Protein AF-A0A2A3HJM5-F1 (afdb_monomer_lite)

Secondary structure (DSSP, 8-state):
-EEEETTHHHHHHHHHHHTTPPPPPPPSSEEEE-TT-EEGGGTEEEEES-SSGGGS-TT----HHHHHHHHHHHSTT---HHHHHHHHHHHHTTS--SS--HHHHHHHHHHHHHHHHHHHHHTTS-HHHHHHHIIIIIGGGG--EEEEE-TTS-EEEE-TT--HHHHHHHHHH-TTTT--SEEE-GGGG-HHHHHHHTTTSTT--

Radius of gyration: 18.27 Å; chains: 1; bounding box: 43×29×60 Å

pLDDT: mean 84.4, std 13.95, range [29.97, 95.88]

Foldseek 3Di:
DAEFAQLVLLVQLVLCVLVVHDRDDDPPPYAHDEAQDAPDNRQKGWHDDHQALCLQPVVFDLDQVLLQVLQPLRDDDDPGDVSVLVVSCVVCVPPDYDRHDPVRNSSNNSVVSSQLSVQCVVVVNDNVRSSVVCVVPRVLSRWTWMWGQDPVRFIETEREQHAPSSVVVSCVVPVCSPPGPYYDFHPNCPPRRVVVVVVCVVVPD

Sequence (205 aa):
MLYVPAYFPEYSAIINRLLSRPNFPFPGNVKFVYDGMSLYSGLIQIMNPPLDPWNYWPDIEDDASSIDNFLRSIENPIRGKDVFVNSIYDDIRNVTRDQISKENSLLFIERMLARLAWLYVNGGNNLIYAINSFRNYDANVLSIIFSYKRDDGKVFLFTGDANKKQFYRIMQNSTNALKCNLLKVPHHGSKKSSRIFTVNATDIG

Structure (mmCIF, N/CA/C/O backbone):
data_AF-A0A2A3HJM5-F1
#
_entry.id   AF-A0A2A3HJM5-F1
#
loop_
_atom_site.group_PDB
_atom_site.id
_atom_site.type_symbol
_atom_site.label_atom_id
_atom_site.label_alt_id
_atom_site.label_comp_id
_atom_site.label_asym_id
_atom_site.label_entity_id
_atom_site.label_seq_id
_atom_site.pdbx_PDB_ins_code
_atom_site.Cartn_x
_atom_site.Cartn_y
_atom_site.Cartn_z
_atom_site.occupancy
_atom_site.B_iso_or_equiv
_atom_site.auth_seq_id
_atom_site.auth_comp_id
_atom_site.auth_asym_id
_atom_site.auth_atom_id
_atom_site.pdbx_PDB_model_num
ATOM 1 N N . MET A 1 1 ? -19.757 -7.043 0.956 1.00 83.50 1 MET A N 1
ATOM 2 C CA . MET A 1 1 ? -18.815 -5.938 0.698 1.00 83.50 1 MET A CA 1
ATOM 3 C C . MET A 1 1 ? -17.427 -6.384 1.121 1.00 83.50 1 MET A C 1
ATOM 5 O O . MET A 1 1 ? -17.282 -6.853 2.244 1.00 83.50 1 MET A O 1
ATOM 9 N N . LEU A 1 2 ? -16.450 -6.317 0.217 1.00 88.44 2 LEU A N 1
ATOM 10 C CA . LEU A 1 2 ? -15.052 -6.668 0.484 1.00 88.44 2 LEU A CA 1
ATOM 11 C C . LEU A 1 2 ? -14.285 -5.417 0.931 1.00 88.44 2 LEU A C 1
ATOM 13 O O . LEU A 1 2 ? -14.417 -4.375 0.298 1.00 88.44 2 LEU A O 1
ATOM 17 N N . TYR A 1 3 ? -13.479 -5.514 1.987 1.00 91.62 3 TYR A N 1
ATOM 18 C CA . TYR A 1 3 ? -12.634 -4.412 2.455 1.00 91.62 3 TYR A CA 1
ATOM 19 C C . TYR A 1 3 ? -11.215 -4.580 1.934 1.00 91.62 3 TYR A C 1
ATOM 21 O O . TYR A 1 3 ? -10.621 -5.647 2.090 1.00 91.62 3 TYR A O 1
ATOM 29 N N . VAL A 1 4 ? -10.683 -3.535 1.310 1.00 91.81 4 VAL A N 1
ATOM 30 C CA . VAL A 1 4 ? -9.415 -3.588 0.579 1.00 91.81 4 VAL A CA 1
ATOM 31 C C . VAL A 1 4 ? -8.540 -2.392 0.979 1.00 91.81 4 VAL A C 1
ATOM 33 O O . VAL A 1 4 ? -9.081 -1.308 1.194 1.00 91.81 4 VAL A O 1
ATOM 36 N N . PRO A 1 5 ? -7.206 -2.543 1.095 1.00 93.06 5 PRO A N 1
ATOM 37 C CA . PRO A 1 5 ? -6.300 -1.421 1.348 1.00 93.06 5 PRO A CA 1
ATOM 38 C C . PRO A 1 5 ? -6.471 -0.284 0.329 1.00 93.06 5 PRO A C 1
ATOM 40 O O . PRO A 1 5 ? -6.650 -0.547 -0.859 1.00 93.06 5 PRO A O 1
ATOM 43 N N . ALA A 1 6 ? -6.364 0.966 0.786 1.00 93.19 6 ALA A N 1
ATOM 44 C CA . ALA A 1 6 ? -6.533 2.187 -0.009 1.00 93.19 6 ALA A CA 1
ATOM 45 C C . ALA A 1 6 ? -5.852 2.146 -1.391 1.00 93.19 6 ALA A C 1
ATOM 47 O O . ALA A 1 6 ? -6.510 2.335 -2.412 1.00 93.19 6 ALA A O 1
ATOM 48 N N . TYR A 1 7 ? -4.559 1.818 -1.409 1.00 94.19 7 TYR A N 1
ATOM 49 C CA . TYR A 1 7 ? -3.721 1.789 -2.613 1.00 94.19 7 TYR A CA 1
ATOM 50 C C . TYR A 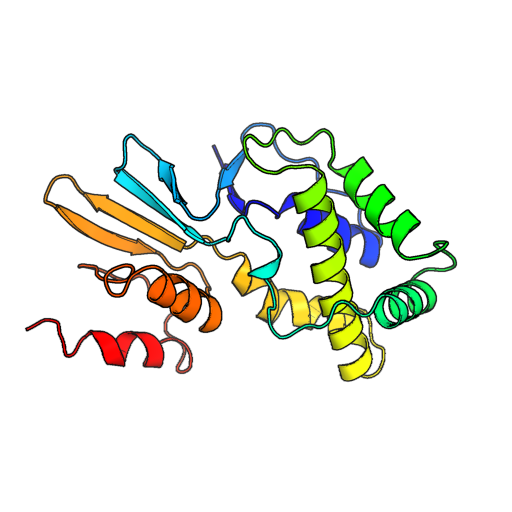1 7 ? -3.559 0.395 -3.232 1.00 94.19 7 TYR A C 1
ATOM 52 O O . TYR A 1 7 ? -2.606 0.111 -3.962 1.00 94.19 7 TYR A O 1
ATOM 60 N N . PHE A 1 8 ? -4.463 -0.534 -2.912 1.00 92.25 8 PHE A N 1
ATOM 61 C CA . PHE A 1 8 ? -4.447 -1.851 -3.541 1.00 92.25 8 PHE A CA 1
ATOM 62 C C . PHE A 1 8 ? -4.573 -1.795 -5.074 1.00 92.25 8 PHE A C 1
ATOM 64 O O . PHE A 1 8 ? -3.924 -2.623 -5.718 1.00 92.25 8 PHE A O 1
ATOM 71 N N . PRO A 1 9 ? -5.342 -0.864 -5.686 1.00 92.62 9 PRO A N 1
ATOM 72 C CA . PRO A 1 9 ? -5.400 -0.763 -7.137 1.00 92.62 9 PRO A CA 1
ATOM 73 C C . PRO A 1 9 ? -4.055 -0.468 -7.791 1.00 92.62 9 PRO A C 1
ATOM 75 O O . PRO A 1 9 ? -3.658 -1.192 -8.701 1.00 92.62 9 PRO A O 1
ATOM 78 N N . GLU A 1 10 ? -3.328 0.522 -7.277 1.00 94.19 10 GLU A N 1
ATOM 79 C CA . GLU A 1 10 ? -1.979 0.884 -7.710 1.00 94.19 10 GLU A CA 1
ATOM 80 C C . GLU A 1 10 ? -1.029 -0.301 -7.559 1.00 94.19 10 GLU A C 1
ATOM 82 O O . GLU A 1 10 ? -0.377 -0.709 -8.520 1.00 94.19 10 GLU A O 1
ATOM 87 N N . TYR A 1 11 ? -1.001 -0.900 -6.363 1.00 94.00 11 TYR A N 1
ATOM 88 C CA . TYR A 1 11 ? -0.178 -2.073 -6.084 1.00 94.00 11 TYR A CA 1
ATOM 89 C C . TYR A 1 11 ? -0.458 -3.209 -7.077 1.00 94.00 11 TYR A C 1
ATOM 91 O O . TYR A 1 11 ? 0.471 -3.787 -7.645 1.00 94.00 11 TYR A O 1
ATOM 99 N N . SER A 1 12 ? -1.734 -3.530 -7.303 1.00 92.06 12 SER A N 1
ATOM 100 C CA . SER A 1 12 ? -2.119 -4.618 -8.199 1.00 92.06 12 SER A CA 1
ATOM 101 C C . SER A 1 12 ? -1.725 -4.313 -9.642 1.00 92.06 12 SER A C 1
ATOM 103 O O . SER A 1 12 ? -1.140 -5.178 -10.293 1.00 92.06 12 SER A O 1
ATOM 105 N N . ALA A 1 13 ? -1.976 -3.090 -10.114 1.00 92.94 13 ALA A N 1
ATOM 106 C CA . ALA A 1 13 ? -1.643 -2.666 -11.469 1.00 92.94 13 ALA A CA 1
ATOM 107 C C . ALA A 1 13 ? -0.131 -2.714 -11.735 1.00 92.94 13 ALA A C 1
ATOM 109 O O . ALA A 1 13 ? 0.291 -3.290 -12.737 1.00 92.94 13 ALA A O 1
ATOM 110 N N . ILE A 1 14 ? 0.695 -2.210 -10.809 1.00 93.69 14 ILE A N 1
ATOM 111 C CA . ILE A 1 14 ? 2.162 -2.247 -10.939 1.00 93.69 14 ILE A CA 1
ATOM 112 C C . ILE A 1 14 ? 2.657 -3.695 -10.996 1.00 93.69 14 ILE A C 1
ATOM 114 O O . ILE A 1 14 ? 3.379 -4.066 -11.920 1.00 93.69 14 ILE A O 1
ATOM 118 N N . ILE A 1 15 ? 2.260 -4.541 -10.038 1.00 92.44 15 ILE A N 1
ATOM 119 C CA . ILE A 1 15 ? 2.733 -5.933 -9.992 1.00 92.44 15 ILE A CA 1
ATOM 120 C C . ILE A 1 15 ? 2.280 -6.719 -11.225 1.00 92.44 15 ILE A C 1
ATOM 122 O O . ILE A 1 15 ? 3.066 -7.489 -11.776 1.00 92.44 15 ILE A O 1
ATOM 126 N N . ASN A 1 16 ? 1.037 -6.537 -11.672 1.00 91.56 16 ASN A N 1
ATOM 127 C CA . ASN A 1 16 ? 0.543 -7.222 -12.862 1.00 91.56 16 ASN A CA 1
ATOM 128 C C . ASN A 1 16 ? 1.292 -6.762 -14.111 1.00 91.56 16 ASN A C 1
ATOM 130 O O . ASN A 1 16 ? 1.734 -7.615 -14.880 1.00 91.56 16 ASN A O 1
ATOM 134 N N . ARG A 1 17 ? 1.520 -5.451 -14.268 1.00 90.75 17 ARG A N 1
ATOM 135 C CA . ARG A 1 17 ? 2.285 -4.894 -15.390 1.00 90.75 17 ARG A CA 1
ATOM 136 C C . ARG A 1 17 ? 3.692 -5.484 -15.456 1.00 90.75 17 ARG A C 1
ATOM 138 O O . ARG A 1 17 ? 4.058 -6.064 -16.474 1.00 90.75 17 ARG A O 1
ATOM 145 N N . LEU A 1 18 ? 4.426 -5.445 -14.344 1.00 90.69 18 LEU A N 1
ATOM 146 C CA . LEU A 1 18 ? 5.794 -5.968 -14.266 1.00 90.69 18 LEU A CA 1
ATOM 147 C C . LEU A 1 18 ? 5.883 -7.484 -14.498 1.00 90.69 18 LEU A C 1
ATOM 149 O O . LEU A 1 18 ? 6.917 -7.989 -14.925 1.00 90.69 18 LEU A O 1
ATOM 153 N N . LEU A 1 19 ? 4.807 -8.225 -14.224 1.00 90.44 19 LEU A N 1
ATOM 154 C CA . LEU A 1 19 ? 4.722 -9.664 -14.481 1.00 90.44 19 LEU A CA 1
ATOM 155 C C . LEU A 1 19 ? 4.071 -10.005 -15.830 1.00 90.44 19 LEU A C 1
ATOM 157 O O . LEU A 1 19 ? 3.837 -11.187 -16.086 1.00 90.44 19 LEU A O 1
ATOM 161 N N . SER A 1 20 ? 3.754 -9.009 -16.667 1.00 89.25 20 SER A N 1
ATOM 162 C CA . SER A 1 20 ? 3.007 -9.188 -17.923 1.00 89.25 20 SER A CA 1
ATOM 163 C C . SER A 1 20 ? 1.693 -9.962 -17.734 1.00 89.25 20 SER A C 1
ATOM 165 O O . SER A 1 20 ? 1.332 -10.835 -18.524 1.00 89.25 20 SER A O 1
ATOM 167 N N . ARG A 1 21 ? 0.983 -9.672 -16.641 1.00 88.06 21 ARG A N 1
ATOM 168 C CA . ARG A 1 21 ? -0.314 -10.263 -16.295 1.00 88.06 21 ARG A CA 1
ATOM 169 C C . ARG A 1 21 ? -1.438 -9.271 -16.583 1.00 88.06 21 ARG A C 1
ATOM 171 O O . ARG A 1 21 ? -1.230 -8.066 -16.445 1.00 88.06 21 ARG A O 1
ATOM 178 N N . PRO A 1 22 ? -2.639 -9.754 -16.940 1.00 84.12 22 PRO A N 1
ATOM 179 C CA . PRO A 1 22 ? -3.791 -8.878 -17.080 1.00 84.12 22 PRO A CA 1
ATOM 180 C C . PRO A 1 22 ? -4.128 -8.230 -15.736 1.00 84.12 22 PRO A C 1
ATOM 182 O O . PRO A 1 22 ? -4.016 -8.861 -14.681 1.00 84.12 22 PRO A O 1
ATOM 185 N N . ASN A 1 23 ? -4.584 -6.980 -15.781 1.00 77.81 23 ASN A N 1
ATOM 186 C CA . ASN A 1 23 ? -5.164 -6.344 -14.608 1.00 77.81 23 ASN A CA 1
ATOM 187 C C . ASN A 1 23 ? -6.451 -7.068 -14.211 1.00 77.81 23 ASN A C 1
ATOM 189 O O . ASN A 1 23 ? -7.292 -7.385 -15.054 1.00 77.81 23 ASN A O 1
ATOM 193 N N . PHE A 1 24 ? -6.609 -7.324 -12.915 1.00 68.75 24 PHE A N 1
ATOM 194 C CA . PHE A 1 24 ? -7.844 -7.887 -12.393 1.00 68.75 24 PHE A CA 1
ATOM 195 C C . PHE A 1 24 ? -8.902 -6.784 -12.300 1.00 68.75 24 PHE A C 1
ATOM 197 O O . PHE A 1 24 ? -8.637 -5.755 -11.673 1.00 68.75 24 PHE A O 1
ATOM 204 N N . PRO A 1 25 ? -10.104 -6.974 -12.873 1.00 68.75 25 PRO A N 1
ATOM 205 C CA . PRO A 1 25 ? -11.196 -6.045 -12.637 1.00 68.75 25 PRO A CA 1
ATOM 206 C C . PRO A 1 25 ? -11.542 -6.057 -11.145 1.00 68.75 25 PRO A C 1
ATOM 208 O O . PRO A 1 25 ? -11.701 -7.122 -10.541 1.00 68.75 25 PRO A O 1
ATOM 211 N N . PHE A 1 26 ? -11.663 -4.875 -10.539 1.00 68.88 26 PHE A N 1
ATOM 212 C CA . PHE A 1 26 ? -12.138 -4.779 -9.162 1.00 68.88 26 PHE A CA 1
ATOM 213 C C . PHE A 1 26 ? -13.607 -5.208 -9.123 1.00 68.88 26 PHE A C 1
ATOM 215 O O . PHE A 1 26 ? -14.414 -4.664 -9.882 1.00 68.88 26 PHE A O 1
ATOM 222 N N . PRO A 1 27 ? -13.989 -6.176 -8.271 1.00 64.19 27 PRO A N 1
ATOM 223 C CA . PRO A 1 27 ? -15.391 -6.531 -8.131 1.00 64.19 27 PRO A CA 1
ATOM 224 C C . PRO A 1 27 ? -16.174 -5.299 -7.659 1.00 64.19 27 PRO A C 1
ATOM 226 O O . PRO A 1 27 ? -15.717 -4.574 -6.779 1.00 64.19 27 PRO A O 1
ATOM 229 N N . GLY A 1 28 ? -17.371 -5.070 -8.206 1.00 68.06 28 GLY A N 1
ATOM 230 C CA . GLY A 1 28 ? -18.163 -3.852 -7.957 1.00 68.06 28 GLY A CA 1
ATOM 231 C C . GLY A 1 28 ? -18.644 -3.634 -6.511 1.00 68.06 28 GLY A C 1
ATOM 232 O O . GLY A 1 28 ? -19.373 -2.686 -6.255 1.00 68.06 28 GLY A O 1
ATOM 233 N N . ASN A 1 29 ? -18.267 -4.493 -5.557 1.00 84.44 29 ASN A N 1
ATOM 234 C CA . ASN A 1 29 ? -18.650 -4.398 -4.145 1.00 84.44 29 ASN A CA 1
ATOM 235 C C . ASN A 1 29 ? -17.413 -4.376 -3.226 1.00 84.44 29 ASN A C 1
ATOM 237 O O . ASN A 1 29 ? -17.253 -5.234 -2.347 1.00 84.44 29 ASN A O 1
ATOM 241 N N . VAL A 1 30 ? -16.522 -3.410 -3.468 1.00 88.69 30 VAL A N 1
ATOM 242 C CA . VAL A 1 30 ? -15.297 -3.162 -2.694 1.00 88.69 30 VAL A CA 1
ATOM 243 C C . VAL A 1 30 ? -15.408 -1.839 -1.942 1.00 88.69 30 VAL A C 1
ATOM 245 O O . VAL A 1 30 ? -15.866 -0.843 -2.491 1.00 88.69 30 VAL A O 1
ATOM 248 N N . LYS A 1 31 ? -14.943 -1.825 -0.691 1.00 91.81 31 LYS A N 1
ATOM 249 C CA . LYS A 1 31 ? -14.718 -0.619 0.102 1.00 91.81 31 LYS A CA 1
ATOM 250 C C . LYS A 1 31 ? -13.231 -0.473 0.402 1.00 91.81 31 LYS A C 1
ATOM 252 O O . LYS A 1 31 ? -12.642 -1.318 1.078 1.00 91.81 31 LYS A O 1
ATOM 257 N N . PHE A 1 32 ? -12.643 0.608 -0.092 1.00 92.81 32 PHE A N 1
ATOM 258 C CA . PHE A 1 32 ? -11.254 0.955 0.181 1.00 92.81 32 PHE A CA 1
ATOM 259 C C . PHE A 1 32 ? -11.140 1.563 1.575 1.00 92.81 32 PHE A C 1
ATOM 261 O O . PHE A 1 32 ? -11.861 2.504 1.898 1.00 92.81 32 PHE A O 1
ATOM 268 N N . VAL A 1 33 ? -10.264 1.006 2.407 1.00 94.81 33 VAL A N 1
ATOM 269 C CA . VAL A 1 33 ? -10.069 1.438 3.795 1.00 94.81 33 VAL A CA 1
ATOM 270 C C . VAL A 1 33 ? -8.691 2.051 3.990 1.00 94.81 33 VAL A C 1
ATOM 272 O O . VAL A 1 33 ? -7.714 1.622 3.373 1.00 94.81 33 VAL A O 1
ATOM 275 N N . TYR A 1 34 ? -8.626 3.047 4.864 1.00 94.56 34 TYR A N 1
ATOM 276 C CA . TYR A 1 34 ? -7.423 3.800 5.203 1.00 94.56 34 TYR A CA 1
ATOM 277 C C . TYR A 1 34 ? -7.477 4.247 6.667 1.00 94.56 34 TYR A C 1
ATOM 279 O O . TYR A 1 34 ? -8.543 4.275 7.282 1.00 94.56 34 TYR A O 1
ATOM 287 N N . ASP A 1 35 ? -6.314 4.582 7.212 1.00 93.38 35 ASP A N 1
ATOM 288 C CA . ASP A 1 35 ? -6.126 5.108 8.562 1.00 93.38 35 ASP A CA 1
ATOM 289 C C . ASP A 1 35 ? -7.026 6.324 8.841 1.00 93.38 35 ASP A C 1
ATOM 291 O O . ASP A 1 35 ? -7.112 7.244 8.030 1.00 93.38 35 ASP A O 1
ATOM 295 N N . GLY A 1 36 ? -7.718 6.310 9.980 1.00 92.25 36 GLY A N 1
ATOM 296 C CA . GLY A 1 36 ? -8.696 7.324 10.376 1.00 92.25 36 GLY A CA 1
ATOM 297 C C . GLY A 1 36 ? -10.122 7.061 9.879 1.00 92.25 36 GLY A C 1
ATOM 298 O O . GLY A 1 36 ? -11.044 7.777 10.273 1.00 92.25 36 GLY A O 1
ATOM 299 N N . MET A 1 37 ? -10.353 6.034 9.050 1.00 94.31 37 MET A N 1
ATOM 300 C CA . MET A 1 37 ? -11.713 5.663 8.651 1.00 94.31 37 MET A CA 1
ATOM 301 C C . MET A 1 37 ? -12.474 5.008 9.811 1.00 94.31 37 MET A C 1
ATOM 303 O O . MET A 1 37 ? -12.040 4.011 10.388 1.00 94.31 37 MET A O 1
ATOM 307 N N . SER A 1 38 ? -13.680 5.515 10.059 1.00 95.00 38 SER A N 1
ATOM 308 C CA . SER A 1 38 ? -14.655 4.947 10.986 1.00 95.00 38 SER A CA 1
ATOM 309 C C . SER A 1 38 ? -15.731 4.168 10.222 1.00 95.00 38 SER A C 1
ATOM 311 O O . SER A 1 38 ? -16.294 4.653 9.237 1.00 95.00 38 SER A O 1
ATOM 313 N N . LEU A 1 39 ? -16.023 2.945 10.658 1.00 94.50 39 LEU A N 1
ATOM 314 C CA . LEU A 1 39 ? -17.035 2.065 10.072 1.00 94.50 39 LEU A CA 1
ATOM 315 C C . LEU A 1 39 ? -18.078 1.674 11.122 1.00 94.50 39 LEU A C 1
ATOM 317 O O . LEU A 1 39 ? -17.788 1.647 12.318 1.00 94.50 39 LEU A O 1
ATOM 321 N N . TYR A 1 40 ? -19.286 1.336 10.658 1.00 93.62 40 TYR A N 1
ATOM 322 C CA . TYR A 1 40 ? -20.391 0.856 11.499 1.00 93.62 40 TYR A CA 1
ATOM 323 C C . TYR A 1 40 ? -20.648 1.767 12.704 1.00 93.62 40 TYR A C 1
ATOM 325 O O . TYR A 1 40 ? -20.562 1.338 13.850 1.00 93.62 40 TYR A O 1
ATOM 333 N N . SER A 1 41 ? -20.896 3.051 12.437 1.00 90.94 41 SER A N 1
ATOM 334 C CA . SER A 1 41 ? -21.186 4.052 13.474 1.00 90.94 41 SER A CA 1
ATOM 335 C C . SER A 1 41 ? -20.109 4.163 14.563 1.00 90.94 41 SER A C 1
ATOM 337 O O . SER A 1 41 ? -20.413 4.459 15.714 1.00 90.94 41 SER A O 1
ATOM 339 N N . GLY A 1 42 ? -18.840 3.927 14.215 1.00 91.44 42 GLY A N 1
ATOM 340 C CA . GLY A 1 42 ? -17.718 4.061 15.144 1.00 91.44 42 GLY A CA 1
ATOM 341 C C . GLY A 1 42 ? -17.268 2.774 15.817 1.00 91.44 42 GLY A C 1
ATOM 342 O O . GLY A 1 42 ? -16.233 2.798 16.483 1.00 91.44 42 GLY A O 1
ATOM 343 N N . LEU A 1 43 ? -17.975 1.659 15.611 1.00 94.38 43 LEU A N 1
ATOM 344 C CA . LEU A 1 43 ? -17.594 0.368 16.186 1.00 94.38 43 LEU A CA 1
ATOM 345 C C . LEU A 1 43 ? -16.253 -0.134 15.653 1.00 94.38 43 LEU A C 1
ATOM 347 O O . LEU A 1 43 ? -15.542 -0.826 16.375 1.00 94.38 43 LEU A O 1
ATOM 351 N N . ILE A 1 44 ? -15.895 0.203 14.412 1.00 95.88 44 ILE A N 1
ATOM 352 C CA . ILE A 1 44 ? -14.610 -0.174 13.820 1.00 95.88 44 ILE A CA 1
ATOM 353 C C . ILE A 1 44 ? -13.824 1.081 13.446 1.00 95.88 44 ILE A C 1
ATOM 355 O O . ILE A 1 44 ? -14.325 1.917 12.696 1.00 95.88 44 ILE A O 1
ATOM 359 N N . GLN A 1 45 ? -12.584 1.176 13.928 1.00 95.50 45 GLN A N 1
ATOM 360 C CA . GLN A 1 45 ? -11.627 2.212 13.530 1.00 95.50 45 GLN A CA 1
ATOM 361 C C . GLN A 1 45 ? -10.487 1.580 12.742 1.00 95.50 45 GLN A C 1
ATOM 363 O O . GLN A 1 45 ? -9.811 0.676 13.237 1.00 95.50 45 GLN A O 1
ATOM 368 N N . ILE A 1 46 ? -10.269 2.056 11.521 1.00 95.69 46 ILE A N 1
ATOM 369 C CA . ILE A 1 46 ? -9.142 1.647 10.688 1.00 95.69 46 ILE A CA 1
ATOM 370 C C . ILE A 1 46 ? -7.919 2.478 11.078 1.00 95.69 46 ILE A C 1
ATOM 372 O O . ILE A 1 46 ? -7.994 3.696 11.182 1.00 95.69 46 ILE A O 1
ATOM 376 N N . MET A 1 47 ? -6.790 1.805 11.280 1.00 94.06 47 MET A N 1
ATOM 377 C CA . MET A 1 47 ? -5.523 2.390 11.738 1.00 94.06 47 MET A CA 1
ATOM 378 C C . MET A 1 47 ? -4.400 2.242 10.698 1.00 94.06 47 MET A C 1
ATOM 380 O O . MET A 1 47 ? -3.322 2.823 10.813 1.00 94.06 47 MET A O 1
ATOM 384 N N . ASN A 1 48 ? -4.614 1.394 9.691 1.00 93.69 48 ASN A N 1
ATOM 385 C CA . ASN A 1 48 ? -3.710 1.153 8.571 1.00 93.69 48 ASN A CA 1
ATOM 386 C C . ASN A 1 48 ? -4.546 0.583 7.411 1.00 93.69 48 ASN A C 1
ATOM 388 O O . ASN A 1 48 ? -5.477 -0.184 7.680 1.00 93.69 48 ASN A O 1
ATOM 392 N N . PRO A 1 49 ? -4.240 0.903 6.147 1.00 93.62 49 PRO A N 1
ATOM 393 C CA . PRO A 1 49 ? -3.024 1.555 5.650 1.00 93.62 49 PRO A CA 1
ATOM 394 C C . PRO A 1 49 ? -3.106 3.101 5.658 1.00 93.62 49 PRO A C 1
ATOM 396 O O . PRO A 1 49 ? -4.214 3.632 5.662 1.00 93.62 49 PRO A O 1
ATOM 399 N N . PRO A 1 50 ? -1.986 3.851 5.721 1.00 92.75 50 PRO A N 1
ATOM 400 C CA . PRO A 1 50 ? -2.032 5.313 5.767 1.00 92.75 50 PRO A CA 1
ATOM 401 C C . PRO A 1 50 ? -2.556 5.904 4.455 1.00 92.75 50 PRO A C 1
ATOM 403 O O . PRO A 1 50 ? -2.334 5.346 3.377 1.00 92.75 50 PRO A O 1
ATOM 406 N N . LEU A 1 51 ? -3.236 7.047 4.548 1.00 92.38 51 LEU A N 1
ATOM 407 C CA . LEU A 1 51 ? -3.718 7.751 3.362 1.00 92.38 51 LEU A CA 1
ATOM 408 C C . LEU A 1 51 ? -2.599 8.540 2.677 1.00 92.38 51 LEU A C 1
ATOM 410 O O . LEU A 1 51 ? -2.569 8.583 1.460 1.00 92.38 51 LEU A O 1
ATOM 414 N N . ASP A 1 52 ? -1.667 9.121 3.426 1.00 93.19 52 ASP A N 1
ATOM 415 C CA . ASP A 1 52 ? -0.531 9.849 2.856 1.00 93.19 52 ASP A CA 1
ATOM 416 C C . ASP A 1 52 ? 0.572 8.870 2.380 1.00 93.19 52 ASP A C 1
ATOM 418 O O . ASP A 1 52 ? 1.115 8.129 3.216 1.00 93.19 52 ASP A O 1
ATOM 422 N N . PRO A 1 53 ? 0.914 8.856 1.071 1.00 94.00 53 PRO A N 1
ATOM 423 C CA . PRO A 1 53 ? 1.945 7.993 0.497 1.00 94.00 53 PRO A CA 1
ATOM 424 C C . PRO A 1 53 ? 3.337 8.107 1.139 1.00 94.00 53 PRO A C 1
ATOM 426 O O . PRO A 1 53 ? 4.078 7.120 1.145 1.00 94.00 53 PRO A O 1
ATOM 429 N N . TRP A 1 54 ? 3.702 9.251 1.727 1.00 91.56 54 TRP A N 1
ATOM 430 C CA . TRP A 1 54 ? 5.002 9.430 2.397 1.00 91.56 54 TRP A CA 1
ATOM 431 C C . TRP A 1 54 ? 5.188 8.499 3.600 1.00 91.56 54 TRP A C 1
ATOM 433 O O . TRP A 1 54 ? 6.309 8.146 3.968 1.00 91.56 54 TRP A O 1
ATOM 443 N N . ASN A 1 55 ? 4.086 8.009 4.169 1.00 91.44 55 ASN A N 1
ATOM 444 C CA . ASN A 1 55 ? 4.116 7.035 5.257 1.00 91.44 55 ASN A CA 1
ATOM 445 C C . ASN A 1 55 ? 4.464 5.606 4.804 1.00 91.44 55 ASN A C 1
ATOM 447 O O . ASN A 1 55 ? 4.692 4.735 5.652 1.00 91.44 55 ASN A O 1
ATOM 451 N N . TYR A 1 56 ? 4.505 5.338 3.496 1.00 89.62 56 TYR A N 1
ATOM 452 C CA . TYR A 1 56 ? 5.004 4.076 2.948 1.00 89.62 56 TYR A CA 1
ATOM 453 C C . TYR A 1 56 ? 6.492 4.211 2.660 1.00 89.62 56 TYR A C 1
ATOM 455 O O . TYR A 1 56 ? 6.889 5.096 1.914 1.00 89.62 56 TYR A O 1
ATOM 463 N N . TRP A 1 57 ? 7.308 3.324 3.232 1.00 89.06 57 TRP A N 1
ATOM 464 C CA . TRP A 1 57 ? 8.769 3.297 3.044 1.00 89.06 57 TRP A CA 1
ATOM 465 C C . TRP A 1 57 ? 9.445 4.665 3.258 1.00 89.06 57 TRP A C 1
ATOM 467 O O . TRP A 1 57 ? 10.081 5.183 2.343 1.00 89.06 57 TRP A O 1
ATOM 477 N N . PRO A 1 58 ? 9.321 5.277 4.452 1.00 85.88 58 PRO A N 1
ATOM 478 C CA . PRO A 1 58 ? 9.894 6.602 4.727 1.00 85.88 58 PRO A CA 1
ATOM 479 C C . PRO A 1 58 ? 11.427 6.638 4.609 1.00 85.88 58 PRO A C 1
ATOM 481 O O . PRO A 1 58 ? 12.018 7.704 4.539 1.00 85.88 58 PRO A O 1
ATOM 484 N N . ASP A 1 59 ? 12.067 5.468 4.599 1.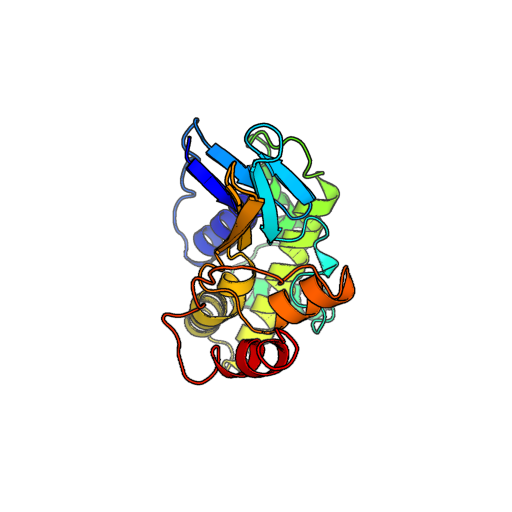00 84.44 59 ASP A N 1
ATOM 485 C CA . ASP A 1 59 ? 13.501 5.263 4.409 1.00 84.44 59 ASP A CA 1
ATOM 486 C C . ASP A 1 59 ? 13.953 5.270 2.938 1.00 84.44 59 ASP A C 1
ATOM 488 O O . ASP A 1 59 ? 15.124 5.015 2.667 1.00 84.44 59 ASP A O 1
ATOM 492 N N . ILE A 1 60 ? 13.049 5.527 1.991 1.00 82.69 60 ILE A N 1
ATOM 493 C CA . ILE A 1 60 ? 13.370 5.591 0.564 1.00 82.69 60 ILE A CA 1
ATOM 494 C C . ILE A 1 60 ? 13.380 7.020 0.071 1.00 82.69 60 ILE A C 1
ATOM 496 O O . ILE A 1 60 ? 12.386 7.738 0.184 1.00 82.69 60 ILE A O 1
ATOM 500 N N . GLU A 1 61 ? 14.509 7.373 -0.532 1.00 78.06 61 GLU A N 1
ATOM 501 C CA . GLU A 1 61 ? 14.659 8.572 -1.336 1.00 78.06 61 GLU A CA 1
ATOM 502 C C . GLU A 1 61 ? 14.016 8.354 -2.709 1.00 78.06 61 GLU A C 1
ATOM 504 O O . GLU A 1 61 ? 14.251 7.337 -3.371 1.00 78.06 61 GLU A O 1
ATOM 509 N N . ASP A 1 62 ? 13.210 9.322 -3.142 1.00 67.81 62 ASP A N 1
ATOM 510 C CA . ASP A 1 62 ? 12.630 9.343 -4.482 1.00 67.81 62 ASP A CA 1
ATOM 511 C C . ASP A 1 62 ? 13.697 9.802 -5.494 1.00 67.81 62 ASP A C 1
ATOM 513 O O . ASP A 1 62 ? 13.707 10.942 -5.958 1.00 67.81 62 ASP A O 1
ATOM 517 N N . ASP A 1 63 ? 14.633 8.911 -5.833 1.00 76.56 63 ASP A N 1
ATOM 518 C CA . ASP A 1 63 ? 15.583 9.144 -6.925 1.00 76.56 63 ASP A CA 1
ATOM 519 C C . ASP A 1 63 ? 14.954 8.751 -8.268 1.00 76.56 63 ASP A C 1
ATOM 521 O O . ASP A 1 63 ? 14.906 7.577 -8.656 1.00 76.56 63 ASP A O 1
ATOM 525 N N . ALA A 1 64 ? 14.494 9.763 -9.006 1.00 74.25 64 ALA A N 1
ATOM 526 C CA . ALA A 1 64 ? 13.928 9.597 -10.340 1.00 74.25 64 ALA A CA 1
ATOM 527 C C . ALA A 1 64 ? 14.876 8.848 -11.297 1.00 74.25 64 ALA A C 1
ATOM 529 O O . ALA A 1 64 ? 14.406 8.051 -12.112 1.00 74.25 64 ALA A O 1
ATOM 530 N N . SER A 1 65 ? 16.196 9.030 -11.159 1.00 81.50 65 SER A N 1
ATOM 531 C CA . SER A 1 65 ? 17.196 8.357 -12.001 1.00 81.50 65 SER A CA 1
ATOM 532 C C . SER A 1 65 ? 17.207 6.849 -11.753 1.00 81.50 65 SER A C 1
ATOM 534 O O . SER A 1 65 ? 17.299 6.057 -12.692 1.00 81.50 65 SER A O 1
ATOM 536 N N . SER A 1 66 ? 17.069 6.437 -10.491 1.00 85.19 66 SER A N 1
ATOM 537 C CA . SER A 1 66 ? 16.969 5.028 -10.106 1.00 85.19 66 SER A CA 1
ATOM 538 C C . SER A 1 66 ? 15.704 4.366 -10.655 1.00 85.19 66 SER A C 1
ATOM 540 O O . SER A 1 66 ? 15.779 3.238 -11.149 1.00 85.19 66 SER A O 1
ATOM 542 N N . ILE A 1 67 ? 14.561 5.063 -10.639 1.00 90.12 67 ILE A N 1
ATOM 543 C CA . ILE A 1 67 ? 13.312 4.548 -11.224 1.00 90.12 67 ILE A CA 1
ATOM 544 C C . ILE A 1 67 ? 13.445 4.404 -12.744 1.00 90.12 67 ILE A C 1
ATOM 546 O O . ILE A 1 67 ? 13.109 3.352 -13.288 1.00 90.12 67 ILE A O 1
ATOM 550 N N . ASP A 1 68 ? 13.975 5.418 -13.430 1.00 88.75 68 ASP A N 1
ATOM 551 C CA . ASP A 1 68 ? 14.179 5.368 -14.881 1.00 88.75 68 ASP A CA 1
ATOM 552 C C . ASP A 1 68 ? 15.112 4.223 -15.291 1.00 88.75 68 ASP A C 1
ATOM 554 O O . ASP A 1 68 ? 14.818 3.484 -16.233 1.00 88.75 68 ASP A O 1
ATOM 558 N N . ASN A 1 69 ? 16.224 4.041 -14.574 1.00 87.38 69 ASN A N 1
ATOM 559 C CA . ASN A 1 69 ? 17.163 2.949 -14.828 1.00 87.38 69 ASN A CA 1
ATOM 560 C C . ASN A 1 69 ? 16.517 1.578 -14.594 1.00 87.38 69 ASN A C 1
ATOM 562 O O . ASN A 1 69 ? 16.696 0.667 -15.406 1.00 87.38 69 ASN A O 1
ATOM 566 N N . PHE A 1 70 ? 15.733 1.44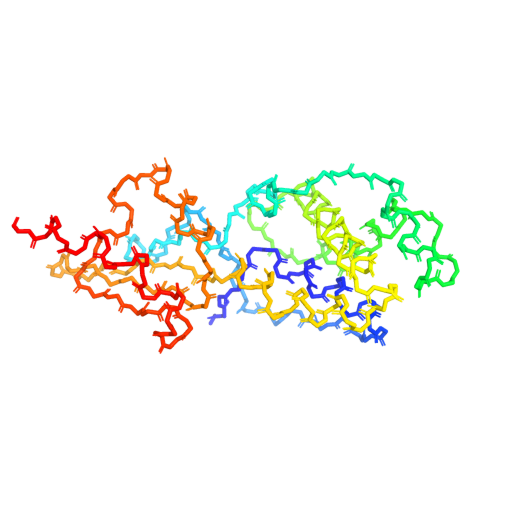2 -13.521 1.00 91.06 70 PHE A N 1
ATOM 567 C CA . PHE A 1 70 ? 14.971 0.232 -13.235 1.00 91.06 70 PHE A CA 1
ATOM 568 C C . PHE A 1 70 ? 13.998 -0.096 -14.371 1.00 91.06 70 PHE A C 1
ATOM 570 O O . PHE A 1 70 ? 14.087 -1.187 -14.938 1.00 91.06 70 PHE A O 1
ATOM 577 N N . LEU A 1 71 ? 13.146 0.854 -14.767 1.00 90.12 71 LEU A N 1
ATOM 578 C CA . LEU A 1 71 ? 12.162 0.654 -15.834 1.00 90.12 71 LEU A CA 1
ATOM 579 C C . LEU A 1 71 ? 12.829 0.319 -17.176 1.00 90.12 71 LEU A C 1
ATOM 581 O O . LEU A 1 71 ? 12.416 -0.629 -17.839 1.00 90.12 71 LEU A O 1
ATOM 585 N N . ARG A 1 72 ? 13.924 1.003 -17.542 1.00 86.88 72 ARG A N 1
ATOM 586 C CA . ARG A 1 72 ? 14.696 0.695 -18.764 1.00 86.88 72 ARG A CA 1
ATOM 587 C C . ARG A 1 72 ? 15.288 -0.712 -18.766 1.00 86.88 72 ARG A C 1
ATOM 589 O O . ARG A 1 72 ? 15.487 -1.286 -19.831 1.00 86.88 72 ARG A O 1
ATOM 596 N N . SER A 1 73 ? 15.622 -1.246 -17.592 1.00 83.56 73 SER A N 1
ATOM 597 C CA . SER A 1 73 ? 16.259 -2.561 -17.472 1.00 83.56 73 SER A CA 1
ATOM 598 C C . SER A 1 73 ? 15.281 -3.735 -17.561 1.00 83.56 73 SER A C 1
ATOM 600 O O . SER A 1 73 ? 15.705 -4.852 -17.851 1.00 83.56 73 SER A O 1
ATOM 602 N N . ILE A 1 74 ? 13.989 -3.492 -17.323 1.00 79.75 74 ILE A N 1
ATOM 603 C CA . ILE A 1 74 ? 12.962 -4.542 -17.245 1.00 79.75 74 ILE A CA 1
ATOM 604 C C . ILE A 1 74 ? 11.895 -4.426 -18.333 1.00 79.75 74 ILE A C 1
ATOM 606 O O . ILE A 1 74 ? 11.295 -5.432 -18.705 1.00 79.75 74 ILE A O 1
ATOM 610 N N . GLU A 1 75 ? 11.674 -3.226 -18.866 1.00 66.06 75 GLU A N 1
ATOM 611 C CA . GLU A 1 75 ? 10.750 -2.982 -19.963 1.00 66.06 75 GLU A CA 1
ATOM 612 C C . GLU A 1 75 ? 11.489 -2.423 -21.180 1.00 66.06 75 GLU A C 1
ATOM 614 O O . GLU A 1 75 ? 12.053 -1.329 -21.172 1.00 66.06 75 GLU A O 1
ATOM 619 N N . ASN A 1 76 ? 11.421 -3.169 -22.279 1.00 56.84 76 ASN A N 1
ATOM 620 C CA . ASN A 1 76 ? 11.784 -2.689 -23.608 1.00 56.84 76 ASN A CA 1
ATOM 621 C C . ASN A 1 76 ? 10.661 -1.774 -24.150 1.00 56.84 76 ASN A C 1
ATOM 623 O O . ASN A 1 76 ? 9.510 -2.205 -24.205 1.00 56.84 76 ASN A O 1
ATOM 627 N N . PRO A 1 77 ? 10.977 -0.603 -24.724 1.00 55.72 77 PRO A N 1
ATOM 628 C CA . PRO A 1 77 ? 11.282 0.654 -24.050 1.00 55.72 77 PRO A CA 1
ATOM 629 C C . PRO A 1 77 ? 9.998 1.416 -23.636 1.00 55.72 77 PRO A C 1
ATOM 631 O O . PRO A 1 77 ? 9.392 2.105 -24.466 1.00 55.72 77 PRO A O 1
ATOM 634 N N . ILE A 1 78 ? 9.599 1.391 -22.359 1.00 55.38 78 ILE A N 1
ATOM 635 C CA . ILE A 1 78 ? 8.679 2.430 -21.861 1.00 55.38 78 ILE A CA 1
ATOM 636 C C . ILE A 1 78 ? 9.491 3.708 -21.626 1.00 55.38 78 ILE A C 1
ATOM 638 O O . ILE A 1 78 ? 10.521 3.715 -20.951 1.00 55.38 78 ILE A O 1
ATOM 642 N N . ARG A 1 79 ? 9.061 4.788 -22.287 1.00 65.88 79 ARG A N 1
ATOM 643 C CA . ARG A 1 79 ? 9.758 6.079 -22.395 1.00 65.88 79 ARG A CA 1
ATOM 644 C C . ARG A 1 79 ? 9.674 6.894 -21.097 1.00 65.88 79 ARG A C 1
ATOM 646 O O . ARG A 1 79 ? 9.048 7.948 -21.070 1.00 65.88 79 ARG A O 1
ATOM 653 N N . GLY A 1 80 ? 10.353 6.418 -20.058 1.00 78.31 80 GLY A N 1
ATOM 654 C CA . GLY A 1 80 ? 10.578 7.149 -18.811 1.00 78.31 80 GLY A CA 1
ATOM 655 C C . GLY A 1 80 ? 9.485 6.970 -17.758 1.00 78.31 80 GLY A C 1
ATOM 656 O O . GLY A 1 80 ? 8.352 6.573 -18.057 1.00 78.31 80 GLY A O 1
ATOM 657 N N . LYS A 1 81 ? 9.860 7.281 -16.515 1.00 87.69 81 LYS A N 1
ATOM 658 C CA . LYS A 1 81 ? 9.048 7.207 -15.296 1.00 87.69 81 LYS A CA 1
ATOM 659 C C . LYS A 1 81 ? 7.645 7.754 -15.512 1.00 87.69 81 LYS A C 1
ATOM 661 O O . LYS A 1 81 ? 6.673 7.052 -15.249 1.00 87.69 81 LYS A O 1
ATOM 666 N N . ASP A 1 82 ? 7.533 8.967 -16.040 1.00 89.94 82 ASP A N 1
ATOM 667 C CA . ASP A 1 82 ? 6.250 9.662 -16.142 1.00 89.94 82 ASP A CA 1
ATOM 668 C C . ASP A 1 82 ? 5.259 8.922 -17.048 1.00 89.94 82 ASP A C 1
ATOM 670 O O . ASP A 1 82 ? 4.071 8.844 -16.737 1.00 89.94 82 ASP A O 1
ATOM 674 N N . VAL A 1 83 ? 5.729 8.331 -18.152 1.00 89.88 83 VAL A N 1
ATOM 675 C CA . VAL A 1 83 ? 4.869 7.554 -19.059 1.00 89.88 83 VAL A CA 1
ATOM 676 C C . VAL A 1 83 ? 4.363 6.297 -18.359 1.00 89.88 83 VAL A C 1
ATOM 678 O O . VAL A 1 83 ? 3.169 6.000 -18.423 1.00 89.88 83 VAL A O 1
ATOM 681 N N . PHE A 1 84 ? 5.247 5.586 -17.655 1.00 91.19 84 PHE A N 1
ATOM 682 C CA . PHE A 1 84 ? 4.865 4.394 -16.903 1.00 91.19 84 PHE A CA 1
ATOM 683 C C . PHE A 1 84 ? 3.848 4.735 -15.809 1.00 91.19 84 PHE A C 1
ATOM 685 O O . PHE A 1 84 ? 2.765 4.148 -15.775 1.00 91.19 84 PHE A O 1
ATOM 692 N N . VAL A 1 85 ? 4.159 5.721 -14.963 1.00 92.94 85 VAL A N 1
ATOM 693 C CA . VAL A 1 85 ? 3.320 6.153 -13.835 1.00 92.94 85 VAL A CA 1
ATOM 694 C C . VAL A 1 85 ? 1.926 6.560 -14.315 1.00 92.94 85 VAL A C 1
ATOM 696 O O . VAL A 1 85 ? 0.925 6.080 -13.778 1.00 92.94 85 VAL A O 1
ATOM 699 N N . ASN A 1 86 ? 1.841 7.383 -15.365 1.00 92.69 86 ASN A N 1
ATOM 700 C CA . ASN A 1 86 ? 0.553 7.789 -15.926 1.00 92.69 86 ASN A CA 1
ATOM 701 C C . ASN A 1 86 ? -0.211 6.604 -16.530 1.00 92.69 86 ASN A C 1
ATOM 703 O O . ASN A 1 86 ? -1.421 6.517 -16.336 1.00 92.69 86 ASN A O 1
ATOM 707 N N . SER A 1 87 ? 0.473 5.660 -17.187 1.00 91.75 87 SER A N 1
ATOM 708 C CA . SER A 1 87 ? -0.187 4.470 -17.743 1.00 91.75 87 SER A CA 1
ATOM 709 C C . SER A 1 87 ? -0.803 3.575 -16.663 1.00 91.75 87 SER A C 1
ATOM 711 O O . SER A 1 87 ? -1.911 3.075 -16.841 1.00 91.75 87 SER A O 1
ATOM 713 N N . ILE A 1 88 ? -0.131 3.426 -15.514 1.00 92.88 88 ILE A N 1
ATOM 714 C CA . ILE A 1 88 ? -0.680 2.709 -14.358 1.00 92.88 88 ILE A CA 1
ATOM 715 C C . ILE A 1 88 ? -1.901 3.442 -13.805 1.00 92.88 88 ILE A C 1
ATOM 717 O O . ILE A 1 88 ? -2.912 2.807 -13.512 1.00 92.88 88 ILE A O 1
ATOM 721 N N . TYR A 1 89 ? -1.833 4.770 -13.671 1.00 93.56 89 TYR A N 1
ATOM 722 C CA . TYR A 1 89 ? -2.975 5.555 -13.207 1.00 93.56 89 TYR A CA 1
ATOM 723 C C . TYR A 1 89 ? -4.174 5.425 -14.155 1.00 93.56 89 TYR A C 1
ATOM 725 O O . TYR A 1 89 ? -5.303 5.242 -13.698 1.00 93.56 89 TYR A O 1
ATOM 733 N N . ASP A 1 90 ? -3.946 5.476 -15.468 1.00 92.06 90 ASP A N 1
ATOM 734 C CA . ASP A 1 90 ? -5.007 5.344 -16.465 1.00 92.06 90 ASP A CA 1
ATOM 735 C C . ASP A 1 90 ? -5.713 3.982 -16.406 1.00 92.06 90 ASP A C 1
ATOM 737 O O . ASP A 1 90 ? -6.937 3.935 -16.557 1.00 92.06 90 ASP A O 1
ATOM 741 N N . ASP A 1 91 ? -4.988 2.902 -16.094 1.00 89.75 91 ASP A N 1
ATOM 742 C CA . ASP A 1 91 ? -5.572 1.569 -15.890 1.00 89.75 91 ASP A CA 1
ATOM 743 C C . ASP A 1 91 ? -6.568 1.532 -14.713 1.00 89.75 91 ASP A C 1
ATOM 745 O O . ASP A 1 91 ? -7.517 0.742 -14.723 1.00 89.75 91 ASP A O 1
ATOM 749 N N . ILE A 1 92 ? -6.367 2.373 -13.691 1.00 91.12 92 ILE A N 1
ATOM 750 C CA . ILE A 1 92 ? -7.137 2.342 -12.434 1.00 91.12 92 ILE A CA 1
ATOM 751 C C . ILE A 1 92 ? -8.048 3.556 -12.223 1.00 91.12 92 ILE A C 1
ATOM 753 O O . ILE A 1 92 ? -8.822 3.573 -11.267 1.00 91.12 92 ILE A O 1
ATOM 757 N N . ARG A 1 93 ? -8.002 4.575 -13.088 1.00 89.56 93 ARG A N 1
ATOM 758 C CA . ARG A 1 93 ? -8.703 5.858 -12.868 1.00 89.56 93 ARG A CA 1
ATOM 759 C C . ARG A 1 93 ? -10.224 5.741 -12.733 1.00 89.56 93 ARG A C 1
ATOM 761 O O . ARG A 1 93 ? -10.853 6.622 -12.159 1.00 89.56 93 ARG A O 1
ATOM 768 N N . ASN A 1 94 ? -10.812 4.665 -13.259 1.00 87.38 94 ASN A N 1
ATOM 769 C CA . ASN A 1 94 ? -12.251 4.400 -13.178 1.00 87.38 94 ASN A CA 1
ATOM 770 C C . ASN A 1 94 ? -12.666 3.727 -11.856 1.00 87.38 94 ASN A C 1
ATOM 772 O O . ASN A 1 94 ? -13.852 3.503 -11.626 1.00 87.38 94 ASN A O 1
ATOM 776 N N . VAL A 1 95 ? -11.712 3.387 -10.984 1.00 86.56 95 VAL A N 1
ATOM 777 C CA . VAL A 1 95 ? -11.990 2.825 -9.660 1.00 86.56 95 VAL A CA 1
ATOM 778 C C . VAL A 1 95 ? -12.453 3.946 -8.729 1.00 86.56 95 VAL A C 1
ATOM 780 O O . VAL A 1 95 ? -11.668 4.813 -8.339 1.00 86.56 95 VAL A O 1
ATOM 783 N N . THR A 1 96 ? -13.735 3.924 -8.359 1.00 82.12 96 THR A N 1
ATOM 784 C CA . THR A 1 96 ? -14.350 4.910 -7.458 1.00 82.12 96 THR A CA 1
ATOM 785 C C . THR A 1 96 ? -13.781 4.805 -6.042 1.00 82.12 96 THR A C 1
ATOM 787 O O . THR A 1 96 ? -13.833 3.738 -5.424 1.00 82.12 96 THR A O 1
ATOM 790 N N . ARG A 1 97 ? -13.217 5.910 -5.531 1.00 82.94 97 ARG A N 1
ATOM 791 C CA . ARG A 1 97 ? -12.542 5.993 -4.224 1.00 82.94 97 ARG A CA 1
ATOM 792 C C . ARG A 1 97 ? -12.806 7.356 -3.586 1.00 82.94 97 ARG A C 1
ATOM 794 O O . ARG A 1 97 ? -12.451 8.375 -4.162 1.00 82.94 97 ARG A O 1
ATOM 801 N N . ASP A 1 98 ? -13.389 7.366 -2.390 1.00 76.81 98 ASP A N 1
ATOM 802 C CA . ASP A 1 98 ? -13.950 8.591 -1.799 1.00 76.81 98 ASP A CA 1
ATOM 803 C C . ASP A 1 98 ? -12.903 9.605 -1.306 1.00 76.81 98 ASP A C 1
ATOM 805 O O . ASP A 1 98 ? -13.212 10.787 -1.202 1.00 76.81 98 ASP A O 1
ATOM 809 N N . GLN A 1 99 ? -11.688 9.167 -0.954 1.00 84.31 99 GLN A N 1
ATOM 810 C CA . GLN A 1 99 ? -10.677 10.015 -0.290 1.00 84.31 99 GLN A CA 1
ATOM 811 C C . GLN A 1 99 ? -9.274 9.944 -0.909 1.00 84.31 99 GLN A C 1
ATOM 813 O O . GLN A 1 99 ? -8.342 10.551 -0.387 1.00 84.31 99 GLN A O 1
ATOM 818 N N . ILE A 1 100 ? -9.089 9.209 -2.007 1.00 88.44 100 ILE A N 1
ATOM 819 C CA . ILE A 1 100 ? -7.780 9.107 -2.665 1.00 88.44 100 ILE A CA 1
ATOM 820 C C . ILE A 1 100 ? -7.761 10.058 -3.855 1.00 88.44 100 ILE A C 1
ATOM 822 O O . ILE A 1 100 ? -8.443 9.825 -4.852 1.00 88.44 100 ILE A O 1
ATOM 826 N N . SER A 1 101 ? -6.979 11.134 -3.749 1.00 92.00 101 SER A N 1
ATOM 827 C CA . SER A 1 101 ? -6.773 12.067 -4.856 1.00 92.00 101 SER A CA 1
ATOM 828 C C . SER A 1 101 ? -5.928 11.435 -5.970 1.00 92.00 101 SER A C 1
ATOM 830 O O . SER A 1 101 ? -5.195 10.459 -5.765 1.00 92.00 101 SER A O 1
ATOM 832 N N . LYS A 1 102 ? -5.996 12.021 -7.171 1.00 93.50 102 LYS A N 1
ATOM 833 C CA . LYS A 1 102 ? -5.094 11.669 -8.278 1.00 93.50 102 LYS A CA 1
ATOM 834 C C . LYS A 1 102 ? -3.628 11.829 -7.871 1.00 93.50 102 LYS A C 1
ATOM 836 O O . LYS A 1 102 ? -2.833 10.938 -8.132 1.00 93.50 102 LYS A O 1
ATOM 841 N N . GLU A 1 103 ? -3.289 12.939 -7.222 1.00 94.44 103 GLU A N 1
ATOM 842 C CA . GLU A 1 103 ? -1.930 13.240 -6.755 1.00 94.44 103 GLU A CA 1
ATOM 843 C C . GLU A 1 103 ? -1.405 12.157 -5.810 1.00 94.44 103 GLU A C 1
ATOM 845 O O . GLU A 1 103 ? -0.343 11.592 -6.048 1.00 94.44 103 GLU A O 1
ATOM 850 N N . ASN A 1 104 ? -2.209 11.776 -4.818 1.00 95.25 104 ASN A N 1
ATOM 851 C CA . ASN A 1 104 ? -1.889 10.694 -3.897 1.00 95.25 104 ASN A CA 1
ATOM 852 C C . ASN A 1 104 ? -1.705 9.345 -4.610 1.00 95.25 104 ASN A C 1
ATOM 854 O O . ASN A 1 104 ? -0.805 8.582 -4.265 1.00 95.25 104 ASN A O 1
ATOM 858 N N . SER A 1 105 ? -2.530 9.058 -5.624 1.00 95.12 105 SER A N 1
ATOM 859 C CA . SER A 1 105 ? -2.389 7.844 -6.442 1.00 95.12 105 SER A CA 1
ATOM 860 C C . SER A 1 105 ? -1.051 7.836 -7.189 1.00 95.12 105 SER A C 1
ATOM 862 O O . SER A 1 105 ? -0.312 6.857 -7.126 1.00 95.12 105 SER A O 1
ATOM 864 N N . LEU A 1 106 ? -0.717 8.937 -7.871 1.00 95.44 106 LEU A N 1
ATOM 865 C CA . LEU A 1 106 ? 0.533 9.080 -8.626 1.00 95.44 106 LEU A CA 1
ATOM 866 C C . LEU A 1 106 ? 1.752 8.971 -7.709 1.00 95.44 106 LEU A C 1
ATOM 868 O O . LEU A 1 106 ? 2.665 8.201 -7.994 1.00 95.44 106 LEU A O 1
ATOM 872 N N . LEU A 1 107 ? 1.724 9.669 -6.574 1.00 94.81 107 LEU A N 1
ATOM 873 C CA . LEU A 1 107 ? 2.805 9.632 -5.600 1.00 94.81 107 LEU A CA 1
ATOM 874 C C . LEU A 1 107 ? 2.994 8.224 -5.021 1.00 94.81 107 LEU A C 1
ATOM 876 O O . LEU A 1 107 ? 4.121 7.754 -4.905 1.00 94.81 107 LEU A O 1
ATOM 880 N N . PHE A 1 108 ? 1.914 7.505 -4.700 1.00 95.38 108 PHE A N 1
ATOM 881 C CA . PHE A 1 108 ? 2.035 6.116 -4.253 1.00 95.38 108 PHE A CA 1
ATOM 882 C C . PHE A 1 108 ? 2.698 5.224 -5.314 1.00 95.38 108 PHE A C 1
ATOM 884 O O . PHE A 1 108 ? 3.563 4.413 -4.972 1.00 95.38 108 PHE A O 1
ATOM 891 N N . ILE A 1 109 ? 2.325 5.381 -6.592 1.00 95.44 109 ILE A N 1
ATOM 892 C CA . ILE A 1 109 ? 2.938 4.636 -7.701 1.00 95.44 109 ILE A CA 1
ATOM 893 C C . ILE A 1 109 ? 4.444 4.915 -7.753 1.00 95.44 109 ILE A C 1
ATOM 895 O O . ILE A 1 109 ? 5.234 3.971 -7.795 1.00 95.44 109 ILE A O 1
ATOM 899 N N . GLU A 1 110 ? 4.852 6.183 -7.694 1.00 94.44 110 GLU A N 1
ATOM 900 C CA . GLU A 1 110 ? 6.266 6.573 -7.709 1.00 94.44 110 GLU A CA 1
ATOM 901 C C . GLU A 1 110 ? 7.046 5.980 -6.534 1.00 94.44 110 GLU A C 1
ATOM 903 O O . GLU A 1 110 ? 8.080 5.345 -6.744 1.00 94.44 110 GLU A O 1
ATOM 908 N N . ARG A 1 111 ? 6.513 6.082 -5.312 1.00 93.88 111 ARG A N 1
ATOM 909 C CA . ARG A 1 111 ? 7.169 5.549 -4.107 1.00 93.88 111 ARG A CA 1
ATOM 910 C C . ARG A 1 111 ? 7.310 4.031 -4.142 1.00 93.88 111 ARG A C 1
ATOM 912 O O . ARG A 1 111 ? 8.335 3.476 -3.737 1.00 93.88 111 ARG A O 1
ATOM 919 N N . MET A 1 112 ? 6.299 3.334 -4.661 1.00 94.31 112 MET A N 1
ATOM 920 C CA . MET A 1 112 ? 6.376 1.889 -4.865 1.00 94.31 112 MET A CA 1
ATOM 921 C C . MET A 1 112 ? 7.427 1.522 -5.922 1.00 94.31 112 MET A C 1
ATOM 923 O O . MET A 1 112 ? 8.163 0.549 -5.731 1.00 94.31 112 MET A O 1
ATOM 927 N N . LEU A 1 113 ? 7.540 2.294 -7.006 1.00 94.06 113 LEU A N 1
ATOM 928 C CA . LEU A 1 113 ? 8.583 2.096 -8.017 1.00 94.06 113 LEU A CA 1
ATOM 929 C C . LEU A 1 113 ? 9.981 2.372 -7.460 1.00 94.06 113 LEU A C 1
ATOM 931 O O . LEU A 1 113 ? 10.881 1.576 -7.716 1.00 94.06 113 LEU A O 1
ATOM 935 N N . ALA A 1 114 ? 10.158 3.413 -6.644 1.00 94.00 114 ALA A N 1
ATOM 936 C CA . ALA A 1 114 ? 11.413 3.678 -5.942 1.00 94.00 114 ALA A CA 1
ATOM 937 C C . ALA A 1 114 ? 11.806 2.489 -5.044 1.00 94.00 114 ALA A C 1
ATOM 939 O O . ALA A 1 114 ? 12.946 2.015 -5.080 1.00 94.00 114 ALA A O 1
ATOM 940 N N . ARG A 1 115 ? 10.837 1.912 -4.310 1.00 93.88 115 ARG A N 1
ATOM 941 C CA . ARG A 1 115 ? 11.052 0.688 -3.516 1.00 93.88 115 ARG A CA 1
ATOM 942 C C . ARG A 1 115 ? 11.468 -0.503 -4.359 1.00 93.88 115 ARG A C 1
ATOM 944 O O . ARG A 1 115 ? 12.398 -1.219 -3.978 1.00 93.88 115 ARG A O 1
ATOM 951 N N . LEU A 1 116 ? 10.794 -0.730 -5.478 1.00 93.75 116 LEU A N 1
ATOM 952 C CA . LEU A 1 116 ? 11.114 -1.832 -6.380 1.00 93.75 116 LEU A CA 1
ATOM 953 C C . LEU A 1 116 ? 12.486 -1.652 -7.037 1.00 93.75 116 LEU A C 1
ATOM 955 O O . LEU A 1 116 ? 13.247 -2.616 -7.074 1.00 93.75 116 LEU A O 1
ATOM 959 N N . ALA A 1 117 ? 12.835 -0.437 -7.465 1.00 93.44 117 ALA A N 1
ATOM 960 C CA . ALA A 1 117 ? 14.147 -0.107 -8.016 1.00 93.44 117 ALA A CA 1
ATOM 961 C C . ALA A 1 117 ? 15.266 -0.384 -7.001 1.00 93.44 117 ALA A C 1
ATOM 963 O O . ALA A 1 117 ? 16.245 -1.064 -7.316 1.00 93.44 117 ALA A O 1
ATOM 964 N N . TRP A 1 118 ? 15.084 0.045 -5.748 1.00 93.31 118 TRP A N 1
ATOM 965 C CA . TRP A 1 118 ? 16.035 -0.240 -4.675 1.00 93.31 118 TRP A CA 1
ATOM 966 C C . TRP A 1 118 ? 16.200 -1.750 -4.435 1.00 93.31 118 TRP A C 1
ATOM 968 O O . TRP A 1 118 ? 17.325 -2.248 -4.347 1.00 93.31 118 TRP A O 1
ATOM 978 N N . LEU A 1 119 ? 15.095 -2.503 -4.366 1.00 93.25 119 LEU A N 1
ATOM 979 C CA . LEU A 1 119 ? 15.125 -3.962 -4.194 1.00 93.25 119 LEU A CA 1
ATOM 980 C C . LEU A 1 119 ? 15.759 -4.683 -5.387 1.00 93.25 119 LEU A C 1
ATOM 982 O O . LEU A 1 119 ? 16.421 -5.701 -5.201 1.00 93.25 119 LEU A O 1
ATOM 986 N N . TYR A 1 120 ? 15.556 -4.168 -6.596 1.00 93.19 120 TYR A N 1
ATOM 987 C CA . TYR A 1 120 ? 16.135 -4.702 -7.820 1.00 93.19 120 TYR A CA 1
ATOM 988 C C . TYR A 1 120 ? 17.656 -4.594 -7.807 1.00 93.19 120 TYR A C 1
ATOM 990 O O . TYR A 1 120 ? 18.331 -5.611 -7.962 1.00 93.19 120 TYR A O 1
ATOM 998 N N . VAL A 1 121 ? 18.192 -3.406 -7.516 1.00 92.25 121 VAL A N 1
ATOM 999 C CA . VAL A 1 121 ? 19.643 -3.181 -7.429 1.00 92.25 121 VAL A CA 1
ATOM 1000 C C . VAL A 1 121 ? 20.263 -4.028 -6.313 1.00 92.25 121 VAL A C 1
ATOM 1002 O O . VAL A 1 121 ? 21.214 -4.772 -6.554 1.00 92.25 121 VAL A O 1
ATOM 1005 N N . ASN A 1 122 ? 19.681 -4.004 -5.108 1.00 91.38 122 ASN A N 1
ATOM 1006 C CA . ASN A 1 122 ? 20.175 -4.798 -3.972 1.00 91.38 122 ASN A CA 1
ATOM 1007 C C . ASN A 1 122 ? 19.986 -6.314 -4.159 1.00 91.38 122 ASN A C 1
ATOM 1009 O O . ASN A 1 122 ? 20.630 -7.114 -3.485 1.00 91.38 122 ASN A O 1
ATOM 1013 N N . GLY A 1 123 ? 19.101 -6.714 -5.070 1.00 92.12 123 GLY A N 1
ATOM 1014 C CA . GLY A 1 123 ? 18.842 -8.095 -5.457 1.00 92.12 123 GLY A CA 1
ATOM 1015 C C . GLY A 1 123 ? 19.712 -8.608 -6.600 1.00 92.12 123 GLY A C 1
ATOM 1016 O O . GLY A 1 123 ? 19.403 -9.665 -7.150 1.00 92.12 123 GLY A O 1
ATOM 1017 N N . GLY A 1 124 ? 20.747 -7.864 -7.003 1.00 93.19 124 GLY A N 1
ATOM 1018 C CA . GLY A 1 124 ? 21.607 -8.239 -8.125 1.00 93.19 124 GLY A CA 1
ATOM 1019 C C . GLY A 1 124 ? 20.915 -8.103 -9.481 1.00 93.19 124 GLY A C 1
ATOM 1020 O O . GLY A 1 124 ? 21.137 -8.927 -10.364 1.00 93.19 124 GLY A O 1
ATOM 1021 N N . ASN A 1 125 ? 20.066 -7.083 -9.639 1.00 92.94 125 ASN A N 1
ATOM 1022 C CA . ASN A 1 125 ? 19.323 -6.784 -10.866 1.00 92.94 125 ASN A CA 1
ATOM 1023 C C . ASN A 1 125 ? 18.393 -7.928 -11.306 1.00 92.94 125 ASN A C 1
ATOM 1025 O O . ASN A 1 125 ? 18.304 -8.279 -12.481 1.00 92.94 125 ASN A O 1
ATOM 1029 N N . ASN A 1 126 ? 17.682 -8.524 -10.347 1.00 93.31 126 ASN A N 1
ATOM 1030 C CA . ASN A 1 126 ? 16.716 -9.588 -10.605 1.00 93.31 126 ASN A CA 1
ATOM 1031 C C . ASN A 1 126 ? 15.288 -9.112 -10.299 1.00 93.31 126 ASN A C 1
ATOM 1033 O O . ASN A 1 126 ? 14.905 -8.933 -9.141 1.00 93.31 126 ASN A O 1
ATOM 1037 N N . LEU A 1 127 ? 14.475 -8.940 -11.347 1.00 92.50 127 LEU A N 1
ATOM 1038 C CA . LEU A 1 127 ? 13.094 -8.460 -11.229 1.00 92.50 127 LEU A CA 1
ATOM 1039 C C . LEU A 1 127 ? 12.222 -9.394 -10.383 1.00 92.50 127 LEU A C 1
ATOM 1041 O O . LEU A 1 127 ? 11.470 -8.939 -9.522 1.00 92.50 127 LEU A O 1
ATOM 1045 N N . ILE A 1 128 ? 12.332 -10.705 -10.599 1.00 93.62 128 ILE A N 1
ATOM 1046 C CA . ILE A 1 128 ? 11.537 -11.693 -9.865 1.00 93.62 128 ILE A CA 1
ATOM 1047 C C . ILE A 1 128 ? 11.908 -11.675 -8.383 1.00 93.62 128 ILE A C 1
ATOM 1049 O O . ILE A 1 128 ? 11.025 -11.743 -7.525 1.00 93.62 128 ILE A O 1
ATOM 1053 N N . TYR A 1 129 ? 13.194 -11.517 -8.069 1.00 93.94 129 TYR A N 1
ATOM 1054 C CA . TYR A 1 129 ? 13.644 -11.316 -6.697 1.00 93.94 129 TYR A CA 1
ATOM 1055 C C . TYR A 1 129 ? 13.067 -10.031 -6.093 1.00 93.94 129 TYR A C 1
ATOM 1057 O O . TYR A 1 129 ? 12.538 -10.080 -4.981 1.00 93.94 129 TYR A O 1
ATOM 1065 N N . ALA A 1 130 ? 13.122 -8.904 -6.810 1.00 93.94 130 ALA A N 1
ATOM 1066 C CA . ALA A 1 130 ? 12.606 -7.623 -6.329 1.00 93.94 130 ALA A CA 1
ATOM 1067 C C . ALA A 1 130 ? 11.102 -7.693 -6.029 1.00 93.94 130 ALA A C 1
ATOM 1069 O O . ALA A 1 130 ? 10.667 -7.334 -4.935 1.00 93.94 130 ALA A O 1
ATOM 1070 N N . ILE A 1 131 ? 10.319 -8.251 -6.958 1.00 93.44 131 ILE A N 1
ATOM 1071 C CA . ILE A 1 131 ? 8.873 -8.451 -6.804 1.00 93.44 131 ILE A CA 1
ATOM 1072 C C . ILE A 1 131 ? 8.569 -9.381 -5.628 1.00 93.44 131 ILE A C 1
ATOM 1074 O O . ILE A 1 131 ? 7.710 -9.070 -4.803 1.00 93.44 131 ILE A O 1
ATOM 1078 N N . ASN A 1 132 ? 9.260 -10.518 -5.516 1.00 92.75 132 ASN A N 1
ATOM 1079 C CA . ASN A 1 132 ? 9.022 -11.459 -4.420 1.00 92.75 132 ASN A CA 1
ATOM 1080 C C . ASN A 1 132 ? 9.419 -10.861 -3.066 1.00 92.75 132 ASN A C 1
ATOM 1082 O O . ASN A 1 132 ? 8.701 -11.037 -2.083 1.00 92.75 132 ASN A O 1
ATOM 1086 N N . SER A 1 133 ? 10.517 -10.107 -3.016 1.00 91.31 133 SER A N 1
ATOM 1087 C CA . SER A 1 133 ? 10.948 -9.390 -1.813 1.00 91.31 133 SER A CA 1
ATOM 1088 C C . SER A 1 133 ? 9.916 -8.344 -1.399 1.00 91.31 133 SER A C 1
ATOM 1090 O O . SER A 1 133 ? 9.501 -8.322 -0.238 1.00 91.31 133 SER A O 1
ATOM 1092 N N . PHE A 1 134 ? 9.417 -7.559 -2.357 1.00 92.25 134 PHE A N 1
ATOM 1093 C CA . PHE A 1 134 ? 8.358 -6.586 -2.118 1.00 92.25 134 PHE A CA 1
ATOM 1094 C C . PHE A 1 134 ? 7.093 -7.267 -1.575 1.00 92.25 134 PHE A C 1
ATOM 1096 O O . PHE A 1 134 ? 6.565 -6.883 -0.533 1.00 92.25 134 PHE A O 1
ATOM 1103 N N . ARG A 1 135 ? 6.619 -8.336 -2.225 1.00 88.25 135 ARG A N 1
ATOM 1104 C CA . ARG A 1 135 ? 5.407 -9.061 -1.807 1.00 88.25 135 ARG A CA 1
ATOM 1105 C C . ARG A 1 135 ? 5.529 -9.697 -0.422 1.00 88.25 135 ARG A C 1
ATOM 1107 O O . ARG A 1 135 ? 4.547 -9.727 0.309 1.00 88.25 135 ARG A O 1
ATOM 1114 N N . ASN A 1 136 ? 6.709 -10.192 -0.055 1.00 80.00 136 ASN A N 1
ATOM 1115 C CA . ASN A 1 136 ? 6.901 -10.903 1.210 1.00 80.00 136 ASN A CA 1
ATOM 1116 C C . ASN A 1 136 ? 7.097 -9.969 2.414 1.00 80.00 136 ASN A C 1
ATOM 1118 O O . ASN A 1 136 ? 6.750 -10.340 3.536 1.00 80.00 136 ASN A O 1
ATOM 1122 N N . TYR A 1 137 ? 7.661 -8.776 2.205 1.00 73.44 137 TYR A N 1
ATOM 1123 C CA . TYR A 1 137 ? 8.055 -7.885 3.304 1.00 73.44 137 TYR A CA 1
ATOM 1124 C C . TYR A 1 137 ? 7.365 -6.526 3.271 1.00 73.44 137 TYR A C 1
ATOM 1126 O O . TYR A 1 137 ? 6.948 -6.024 4.318 1.00 73.44 137 TYR A O 1
ATOM 1134 N N . ASP A 1 138 ? 7.229 -5.950 2.082 1.00 75.75 138 ASP A N 1
ATOM 1135 C CA . ASP A 1 138 ? 6.715 -4.601 1.886 1.00 75.75 138 ASP A CA 1
ATOM 1136 C C . ASP A 1 138 ? 5.193 -4.585 1.708 1.00 75.75 138 ASP A C 1
ATOM 1138 O O . ASP A 1 138 ? 4.539 -3.673 2.205 1.00 75.75 138 ASP A O 1
ATOM 1142 N N . ALA A 1 139 ? 4.587 -5.636 1.147 1.00 74.81 139 ALA A N 1
ATOM 1143 C CA . ALA A 1 139 ? 3.125 -5.743 1.085 1.00 74.81 139 ALA A CA 1
ATOM 1144 C C . ALA A 1 139 ? 2.476 -5.832 2.479 1.00 74.81 139 ALA A C 1
ATOM 1146 O O . ALA A 1 139 ? 1.332 -5.421 2.656 1.00 74.81 139 ALA A O 1
ATOM 1147 N N . ASN A 1 140 ? 3.221 -6.270 3.499 1.00 82.25 140 ASN A N 1
ATOM 1148 C CA . ASN A 1 140 ? 2.769 -6.248 4.893 1.00 82.25 140 ASN A CA 1
ATOM 1149 C C . ASN A 1 140 ? 2.459 -4.827 5.388 1.00 82.25 140 ASN A C 1
ATOM 1151 O O . ASN A 1 140 ? 1.610 -4.663 6.265 1.00 82.25 140 ASN A O 1
ATOM 1155 N N . VAL A 1 141 ? 3.088 -3.802 4.793 1.00 83.38 141 VAL A N 1
ATOM 1156 C CA . VAL A 1 141 ? 2.806 -2.381 5.061 1.00 83.38 141 VAL A CA 1
ATOM 1157 C C . VAL A 1 141 ? 1.370 -2.013 4.676 1.00 83.38 141 VAL A C 1
ATOM 1159 O O . VAL A 1 141 ? 0.776 -1.138 5.303 1.00 83.38 141 VAL A O 1
ATOM 1162 N N . LEU A 1 142 ? 0.784 -2.718 3.705 1.00 87.44 142 LEU A N 1
ATOM 1163 C CA . LEU A 1 142 ? -0.599 -2.534 3.258 1.00 87.44 142 LEU A CA 1
ATOM 1164 C C . LEU A 1 142 ? -1.621 -3.286 4.130 1.00 87.44 142 LEU A C 1
ATOM 1166 O O . LEU A 1 142 ? -2.818 -3.187 3.865 1.00 87.44 142 LEU A O 1
ATOM 1170 N N . SER A 1 143 ? -1.189 -4.032 5.158 1.00 90.88 143 SER A N 1
ATOM 1171 C CA . SER A 1 143 ? -2.096 -4.790 6.033 1.00 90.88 143 SER A CA 1
ATOM 1172 C C . SER A 1 143 ? -3.163 -3.890 6.646 1.00 90.88 143 SER A C 1
ATOM 1174 O O . SER A 1 143 ? -2.845 -2.858 7.231 1.00 90.88 143 SER A O 1
ATOM 1176 N N . ILE A 1 144 ? -4.427 -4.302 6.590 1.00 94.00 144 ILE A N 1
ATOM 1177 C CA . ILE A 1 144 ? -5.486 -3.577 7.291 1.00 94.00 144 ILE A CA 1
ATOM 1178 C C . ILE A 1 144 ? -5.320 -3.837 8.789 1.00 94.00 144 ILE A C 1
ATOM 1180 O O . ILE A 1 144 ? -5.419 -4.979 9.244 1.00 94.00 144 ILE A O 1
ATOM 1184 N N . ILE A 1 145 ? -5.065 -2.770 9.543 1.00 94.44 145 ILE A N 1
ATOM 1185 C CA . ILE A 1 145 ? -5.075 -2.793 11.007 1.00 94.44 145 ILE A CA 1
ATOM 1186 C C . ILE A 1 145 ? -6.336 -2.068 11.442 1.00 94.44 145 ILE A C 1
ATOM 1188 O O . ILE A 1 145 ? -6.587 -0.956 10.979 1.00 94.44 145 ILE A O 1
ATOM 1192 N N . PHE A 1 146 ? -7.122 -2.683 12.318 1.00 95.25 146 PHE A N 1
ATOM 1193 C CA . PHE A 1 146 ? -8.333 -2.063 12.832 1.00 95.25 146 PHE A CA 1
ATOM 1194 C C . PHE A 1 146 ? -8.612 -2.460 14.275 1.00 95.25 146 PHE A C 1
ATOM 1196 O O . PHE A 1 146 ? -8.310 -3.578 14.702 1.00 95.25 146 PHE A O 1
ATOM 1203 N N . SER A 1 147 ? -9.226 -1.544 15.015 1.00 94.94 147 SER A N 1
ATOM 1204 C CA . SER A 1 147 ? -9.827 -1.847 16.305 1.00 94.94 147 SER A CA 1
ATOM 1205 C C . SER A 1 147 ? -11.331 -2.046 16.145 1.00 94.94 147 SER A C 1
ATOM 1207 O O . SER A 1 147 ? -11.972 -1.410 15.310 1.00 94.94 147 SER A O 1
ATOM 1209 N N . TYR A 1 148 ? -11.884 -2.957 16.936 1.00 95.75 148 TYR A N 1
ATOM 1210 C CA . TYR A 1 148 ? -13.314 -3.170 17.088 1.00 95.75 148 TYR A CA 1
ATOM 1211 C C . TYR A 1 148 ? -13.697 -2.909 18.541 1.00 95.75 148 TYR A C 1
ATOM 1213 O O . TYR A 1 148 ? -13.179 -3.568 19.446 1.00 95.75 148 TYR A O 1
ATOM 1221 N N . LYS A 1 149 ? -14.593 -1.952 18.763 1.00 94.81 149 LYS A N 1
ATOM 1222 C CA . LYS A 1 149 ? -15.180 -1.659 20.067 1.00 94.81 149 LYS A CA 1
ATOM 1223 C C . LYS A 1 149 ? -16.529 -2.359 20.159 1.00 94.81 149 LYS A C 1
ATOM 1225 O O . LYS A 1 149 ? -17.436 -2.058 19.392 1.00 94.81 149 LYS A O 1
ATOM 1230 N N . ARG A 1 150 ? -16.652 -3.284 21.104 1.00 93.31 150 ARG A N 1
ATOM 1231 C CA . ARG A 1 150 ? -17.909 -3.959 21.428 1.00 93.31 150 ARG A CA 1
ATOM 1232 C C . ARG A 1 150 ? -18.753 -3.092 22.365 1.00 93.31 150 ARG A C 1
ATOM 1234 O O . ARG A 1 150 ? -18.215 -2.249 23.081 1.00 93.31 150 ARG A O 1
ATOM 1241 N N . ASP A 1 151 ? -20.056 -3.344 22.399 1.00 91.00 151 ASP A N 1
ATOM 1242 C CA . ASP A 1 151 ? -21.029 -2.591 23.204 1.00 91.00 151 ASP A CA 1
ATOM 1243 C C . ASP A 1 151 ? -20.698 -2.548 24.706 1.00 91.00 151 ASP A C 1
ATOM 1245 O O . ASP A 1 151 ? -20.976 -1.557 25.374 1.00 91.00 151 ASP A O 1
ATOM 1249 N N . ASP A 1 152 ? -20.028 -3.576 25.239 1.00 92.50 152 ASP A N 1
ATOM 1250 C CA . ASP A 1 152 ? -19.560 -3.623 26.634 1.00 92.50 152 ASP A CA 1
ATOM 1251 C C . ASP A 1 152 ? -18.264 -2.827 26.887 1.00 92.50 152 ASP A C 1
ATOM 1253 O O . ASP A 1 152 ? -17.637 -2.960 27.937 1.00 92.50 152 ASP A O 1
ATOM 1257 N N . GLY A 1 153 ? -17.827 -2.026 25.915 1.00 91.00 153 GLY A N 1
ATOM 1258 C CA . GLY A 1 153 ? -16.633 -1.190 25.993 1.00 91.00 153 GLY A CA 1
ATOM 1259 C C . GLY A 1 153 ? -15.320 -1.918 25.708 1.00 91.00 153 GLY A C 1
ATOM 1260 O O . GLY A 1 153 ? -14.279 -1.260 25.665 1.00 91.00 153 GLY A O 1
ATOM 1261 N N . LYS A 1 154 ? -15.334 -3.238 25.475 1.00 93.56 154 LYS A N 1
ATOM 1262 C CA . LYS A 1 154 ? -14.109 -3.986 25.160 1.00 93.56 154 LYS A CA 1
ATOM 1263 C C . LYS A 1 154 ? -13.601 -3.669 23.759 1.00 93.56 154 LYS A C 1
ATOM 1265 O O . LYS A 1 154 ? -14.369 -3.626 22.799 1.00 93.56 154 LYS A O 1
ATOM 1270 N N . VAL A 1 155 ? -12.287 -3.511 23.649 1.00 93.25 155 VAL A N 1
ATOM 1271 C CA . VAL A 1 155 ? -11.572 -3.201 22.412 1.00 93.25 155 VAL A CA 1
ATOM 1272 C C . VAL A 1 155 ? -10.767 -4.415 21.954 1.00 93.25 155 VAL A C 1
ATOM 1274 O O . VAL A 1 155 ? -9.950 -4.957 22.700 1.00 93.25 155 VAL A O 1
ATOM 1277 N N . PHE A 1 156 ? -10.978 -4.819 20.708 1.00 94.38 156 PHE A N 1
ATOM 1278 C CA . PHE A 1 156 ? -10.297 -5.928 20.047 1.00 94.38 156 PHE A CA 1
ATOM 1279 C C . PHE A 1 156 ? -9.447 -5.370 18.908 1.00 94.38 156 PHE A C 1
ATOM 1281 O O . PHE A 1 156 ? -9.974 -4.684 18.036 1.00 94.38 156 PHE A O 1
ATOM 1288 N N . LEU A 1 157 ? -8.145 -5.647 18.905 1.00 93.38 157 LEU A N 1
ATOM 1289 C CA . LEU A 1 157 ? -7.214 -5.150 17.896 1.00 93.38 157 LEU A CA 1
ATOM 1290 C C . LEU A 1 157 ? -6.842 -6.262 16.911 1.00 93.38 157 LEU A C 1
ATOM 1292 O O . LEU A 1 157 ? -6.282 -7.295 17.289 1.00 93.38 157 LEU A O 1
ATOM 1296 N N . PHE A 1 158 ? -7.122 -6.025 15.633 1.00 93.50 158 PHE A N 1
ATOM 1297 C CA . PHE A 1 158 ? -6.800 -6.918 14.528 1.00 93.50 158 PHE A CA 1
ATOM 1298 C C . PHE A 1 158 ? -5.699 -6.303 13.678 1.00 93.50 158 PHE A C 1
ATOM 1300 O O . PHE A 1 158 ? -5.828 -5.184 13.193 1.00 93.50 158 PHE A O 1
ATOM 1307 N N . THR A 1 159 ? -4.602 -7.035 13.504 1.00 90.50 159 THR A N 1
ATOM 1308 C CA . THR A 1 159 ? -3.362 -6.467 12.956 1.00 90.50 159 THR A CA 1
ATOM 1309 C C . THR A 1 159 ? -2.960 -6.994 11.584 1.00 90.50 159 THR A C 1
ATOM 1311 O O . THR A 1 159 ? -1.925 -6.589 11.058 1.00 90.50 159 THR A O 1
ATOM 1314 N N . GLY A 1 160 ? -3.739 -7.915 11.006 1.00 87.19 160 GLY A N 1
ATOM 1315 C CA . GLY A 1 160 ? -3.337 -8.610 9.783 1.00 87.19 160 GLY A CA 1
ATOM 1316 C C . GLY A 1 160 ? -1.929 -9.189 9.932 1.00 87.19 160 GLY A C 1
ATOM 1317 O O . GLY A 1 160 ? -1.615 -9.778 10.967 1.00 87.19 160 GLY A O 1
ATOM 1318 N N . ASP A 1 161 ? -1.087 -8.967 8.934 1.00 86.62 161 ASP A N 1
ATOM 1319 C CA . ASP A 1 161 ? 0.330 -9.328 8.940 1.00 86.62 161 ASP A CA 1
ATOM 1320 C C . ASP A 1 161 ? 1.206 -8.072 8.955 1.00 86.62 161 ASP A C 1
ATOM 1322 O O . ASP A 1 161 ? 2.242 -7.993 8.307 1.00 86.62 161 ASP A O 1
ATOM 1326 N N . ALA A 1 162 ? 0.770 -7.053 9.699 1.00 86.50 162 ALA A N 1
ATOM 1327 C CA . ALA A 1 162 ? 1.513 -5.814 9.832 1.00 86.50 162 ALA A CA 1
ATOM 1328 C C . ALA A 1 162 ? 2.898 -6.038 10.453 1.00 86.50 162 ALA A C 1
ATOM 1330 O O . ALA A 1 162 ? 3.075 -6.785 11.424 1.00 86.50 162 ALA A O 1
ATOM 1331 N N . ASN A 1 163 ? 3.881 -5.319 9.919 1.00 82.44 163 ASN A N 1
ATOM 1332 C CA . ASN A 1 163 ? 5.240 -5.320 10.425 1.00 82.44 163 ASN A CA 1
ATOM 1333 C C . ASN A 1 163 ? 5.449 -4.218 11.481 1.00 82.44 163 ASN A C 1
ATOM 1335 O O . ASN A 1 163 ? 4.571 -3.410 11.789 1.00 82.44 163 ASN A O 1
ATOM 1339 N N . LYS A 1 164 ? 6.657 -4.185 12.054 1.00 82.62 164 LYS A N 1
ATOM 1340 C CA . LYS A 1 164 ? 7.007 -3.276 13.154 1.00 82.62 164 LYS A CA 1
ATOM 1341 C C . LYS A 1 164 ? 6.792 -1.799 12.835 1.00 82.62 164 LYS A C 1
ATOM 1343 O O . LYS A 1 164 ? 6.372 -1.047 13.710 1.00 82.62 164 LYS A O 1
ATOM 1348 N N . LYS A 1 165 ? 7.090 -1.390 11.597 1.00 83.56 165 LYS A N 1
ATOM 1349 C CA . LYS A 1 165 ? 7.054 0.017 11.184 1.00 83.56 165 LYS A CA 1
ATOM 1350 C C . LYS A 1 165 ? 5.629 0.581 11.277 1.00 83.56 165 LYS A C 1
ATOM 1352 O O . LYS A 1 165 ? 5.472 1.724 11.692 1.00 83.56 165 LYS A O 1
ATOM 1357 N N . GLN A 1 166 ? 4.595 -0.219 10.984 1.00 86.94 166 GLN A N 1
ATOM 1358 C CA . GLN A 1 166 ? 3.198 0.233 11.092 1.00 86.94 166 GLN A CA 1
ATOM 1359 C C . GLN A 1 166 ? 2.810 0.511 12.546 1.00 86.94 166 GLN A C 1
ATOM 1361 O O . GLN A 1 166 ? 2.172 1.522 12.818 1.00 86.94 166 GLN A O 1
ATOM 1366 N N . PHE A 1 167 ? 3.231 -0.338 13.489 1.00 87.38 167 PHE A N 1
ATOM 1367 C CA . PHE A 1 167 ? 2.947 -0.117 14.910 1.00 87.38 167 PHE A CA 1
ATOM 1368 C C . PHE A 1 167 ? 3.635 1.132 15.447 1.00 87.38 167 PHE A C 1
ATOM 1370 O O . PHE A 1 167 ? 2.989 1.915 16.134 1.00 87.38 167 PHE A O 1
ATOM 1377 N N . TYR A 1 168 ? 4.906 1.356 15.096 1.00 86.50 168 TYR A N 1
ATOM 1378 C CA . TYR A 1 168 ? 5.604 2.578 15.499 1.00 86.50 168 TYR A CA 1
ATOM 1379 C C . TYR A 1 168 ? 4.918 3.834 14.957 1.00 86.50 168 TYR A C 1
ATOM 1381 O O . TYR A 1 168 ? 4.680 4.758 15.729 1.00 86.50 168 TYR A O 1
ATOM 1389 N N . ARG A 1 169 ? 4.518 3.838 13.678 1.00 88.69 169 ARG A N 1
ATOM 1390 C CA . ARG A 1 169 ? 3.749 4.942 13.078 1.00 88.69 169 ARG A CA 1
ATOM 1391 C C . ARG A 1 169 ? 2.441 5.201 13.833 1.00 88.69 169 ARG A C 1
ATOM 1393 O O . ARG A 1 169 ? 2.138 6.335 14.180 1.00 88.69 169 ARG A O 1
ATOM 1400 N N . ILE A 1 170 ? 1.680 4.147 14.122 1.00 87.81 170 ILE A N 1
ATOM 1401 C CA . ILE A 1 170 ? 0.406 4.262 14.846 1.00 87.81 170 ILE A CA 1
ATOM 1402 C C . ILE A 1 170 ? 0.620 4.828 16.260 1.00 87.81 170 ILE A C 1
ATOM 1404 O O . ILE A 1 170 ? -0.141 5.687 16.699 1.00 87.81 170 ILE A O 1
ATOM 1408 N N . MET A 1 171 ? 1.668 4.387 16.960 1.00 86.75 171 MET A N 1
ATOM 1409 C CA . MET A 1 171 ? 1.989 4.863 18.311 1.00 86.75 171 MET A CA 1
ATOM 1410 C C . MET A 1 171 ? 2.504 6.307 18.349 1.00 86.75 171 MET A C 1
ATOM 1412 O O . MET A 1 171 ? 2.288 6.988 19.348 1.00 86.75 171 MET A O 1
ATOM 1416 N N . GLN A 1 172 ? 3.161 6.786 17.288 1.00 83.12 172 GLN A N 1
ATOM 1417 C CA . GLN A 1 172 ? 3.573 8.193 17.174 1.00 83.12 172 GLN A CA 1
ATOM 1418 C C . GLN A 1 172 ? 2.368 9.139 17.131 1.00 83.12 172 GLN A C 1
ATOM 1420 O O . GLN A 1 172 ? 2.427 10.227 17.696 1.00 83.12 172 GLN A O 1
ATOM 1425 N N . ASN A 1 173 ? 1.265 8.702 16.519 1.00 73.44 173 ASN A N 1
ATOM 1426 C CA . ASN A 1 173 ? 0.038 9.492 16.435 1.00 73.44 173 ASN A CA 1
ATOM 1427 C C . ASN A 1 173 ? -0.780 9.454 17.737 1.00 73.44 173 ASN A C 1
ATOM 1429 O O . ASN A 1 173 ? -1.547 10.375 18.009 1.00 73.44 173 ASN A O 1
ATOM 1433 N N . SER A 1 174 ? -0.642 8.396 18.546 1.00 75.12 174 SER A N 1
ATOM 1434 C CA . SER A 1 174 ? -1.230 8.308 19.887 1.00 75.12 174 SER A CA 1
ATOM 1435 C C . SER A 1 174 ? -0.629 7.153 20.691 1.00 75.12 174 SER A C 1
ATOM 1437 O O . SER A 1 174 ? -0.658 5.994 20.273 1.00 75.12 174 SER A O 1
ATOM 1439 N N . THR A 1 175 ? -0.166 7.446 21.908 1.00 69.50 175 THR A N 1
ATOM 1440 C CA . THR A 1 175 ? 0.403 6.450 22.835 1.00 69.50 175 THR A CA 1
ATOM 1441 C C . THR A 1 175 ? -0.606 5.379 23.260 1.00 69.50 175 THR A C 1
ATOM 1443 O O . THR A 1 175 ? -0.220 4.251 23.557 1.00 69.50 175 THR A O 1
ATOM 1446 N N . ASN A 1 176 ? -1.905 5.690 23.218 1.00 74.19 176 ASN A N 1
ATOM 1447 C CA . ASN A 1 176 ? -2.987 4.766 23.569 1.00 74.19 176 ASN A CA 1
ATOM 1448 C C . ASN A 1 176 ? -3.590 4.037 22.360 1.00 74.19 176 ASN A C 1
ATOM 1450 O O . ASN A 1 176 ? -4.503 3.231 22.537 1.00 74.19 176 ASN A O 1
ATOM 1454 N N . ALA A 1 177 ? -3.095 4.286 21.144 1.00 75.69 177 ALA A N 1
ATOM 1455 C CA . ALA A 1 177 ? -3.689 3.758 19.917 1.00 75.69 177 ALA A CA 1
ATOM 1456 C C . ALA A 1 177 ? -3.773 2.221 19.895 1.00 75.69 177 ALA A C 1
ATOM 1458 O O . ALA A 1 177 ? -4.719 1.660 19.351 1.00 75.69 177 ALA A O 1
ATOM 1459 N N . LEU A 1 178 ? -2.806 1.531 20.508 1.00 83.19 178 LEU A N 1
ATOM 1460 C CA . LEU A 1 178 ? -2.735 0.065 20.515 1.00 83.19 178 LEU A CA 1
ATOM 1461 C C . LEU A 1 178 ? -3.327 -0.585 21.779 1.00 83.19 178 LEU A C 1
ATOM 1463 O O . LEU A 1 178 ? -3.267 -1.810 21.918 1.00 83.19 178 LEU A O 1
ATOM 1467 N N . LYS A 1 179 ? -3.892 0.204 22.706 1.00 85.31 179 LYS A N 1
ATOM 1468 C CA . LYS A 1 179 ? -4.492 -0.323 23.938 1.00 85.31 179 LYS A CA 1
ATOM 1469 C C . LYS A 1 179 ? -5.735 -1.143 23.596 1.00 85.31 179 LYS A C 1
ATOM 1471 O O . LYS A 1 179 ? -6.671 -0.650 22.972 1.00 85.31 179 LYS A O 1
ATOM 1476 N N . CYS A 1 180 ? -5.750 -2.404 24.013 1.00 87.88 180 CYS A N 1
ATOM 1477 C CA . CYS A 1 180 ? -6.843 -3.324 23.721 1.00 87.88 180 CYS A CA 1
ATOM 1478 C C . CYS A 1 180 ? -7.011 -4.374 24.823 1.00 87.88 180 CYS A C 1
ATOM 1480 O O . CYS A 1 180 ? -6.100 -4.634 25.606 1.00 87.88 180 CYS A O 1
ATOM 1482 N N . ASN A 1 181 ? -8.196 -4.980 24.870 1.00 92.44 181 ASN A N 1
ATOM 1483 C CA . ASN A 1 181 ? -8.497 -6.123 25.730 1.00 92.44 181 ASN A CA 1
ATOM 1484 C C . ASN A 1 181 ? -8.067 -7.445 25.085 1.00 92.44 181 ASN A C 1
ATOM 1486 O O . ASN A 1 181 ? -7.764 -8.402 25.790 1.00 92.44 181 ASN A O 1
ATOM 1490 N N . LEU A 1 182 ? -8.066 -7.509 23.751 1.00 90.19 182 LEU A N 1
ATOM 1491 C CA . LEU A 1 182 ? -7.623 -8.671 22.989 1.00 90.19 182 LEU A CA 1
ATOM 1492 C C . LEU A 1 182 ? -6.871 -8.219 21.744 1.00 90.19 182 LEU A C 1
ATOM 1494 O O . LEU A 1 182 ? -7.335 -7.349 21.010 1.00 90.19 182 LEU A O 1
ATOM 1498 N N . LEU A 1 183 ? -5.745 -8.876 21.482 1.00 89.69 183 LEU A N 1
ATOM 1499 C CA . LEU A 1 183 ? -4.902 -8.635 20.322 1.00 89.69 183 LEU A CA 1
ATOM 1500 C C . LEU A 1 183 ? -4.808 -9.896 19.460 1.00 89.69 183 LEU A C 1
ATOM 1502 O O . LEU A 1 183 ? -4.283 -10.920 19.901 1.00 89.69 183 LEU A O 1
ATOM 1506 N N . LYS A 1 184 ? -5.206 -9.799 18.188 1.00 87.12 184 LYS A N 1
ATOM 1507 C CA . LYS A 1 184 ? -4.744 -10.746 17.167 1.00 87.12 184 LYS A CA 1
ATOM 1508 C C . LYS A 1 184 ? -3.304 -10.383 16.833 1.00 87.12 184 LYS A C 1
ATOM 1510 O O . LYS A 1 184 ? -3.048 -9.322 16.265 1.00 87.12 184 LYS A O 1
ATOM 1515 N N . VAL A 1 185 ? -2.366 -11.266 17.161 1.00 80.50 185 VAL A N 1
ATOM 1516 C CA . VAL A 1 185 ? -0.940 -11.047 16.886 1.00 80.50 185 VAL A CA 1
ATOM 1517 C C . VAL A 1 185 ? -0.633 -11.103 15.378 1.00 80.50 185 VAL A C 1
ATOM 1519 O O . VAL A 1 185 ? -1.181 -11.956 14.663 1.00 80.50 185 VAL A O 1
ATOM 1522 N N . PRO A 1 186 ? 0.249 -10.231 14.862 1.00 80.50 186 PRO A N 1
ATOM 1523 C CA . PRO A 1 186 ? 0.631 -10.274 13.458 1.00 80.50 186 PRO A CA 1
ATOM 1524 C C . PRO A 1 186 ? 1.515 -11.492 13.169 1.00 80.50 186 PRO A C 1
ATOM 1526 O O . PRO A 1 186 ? 2.252 -11.958 14.053 1.00 80.50 186 PRO A O 1
ATOM 1529 N N . HIS A 1 187 ? 1.440 -12.018 11.942 1.00 75.50 187 HIS A N 1
ATOM 1530 C CA . HIS A 1 187 ? 2.253 -13.148 11.474 1.00 75.50 187 HIS A CA 1
ATOM 1531 C C . HIS A 1 187 ? 2.204 -14.384 12.386 1.00 75.50 187 HIS A C 1
ATOM 1533 O O . HIS A 1 187 ? 3.242 -14.964 12.713 1.00 75.50 187 HIS A O 1
ATOM 1539 N N . HIS A 1 188 ? 1.015 -14.739 12.880 1.00 70.38 188 HIS A N 1
ATOM 1540 C CA . HIS A 1 188 ? 0.803 -15.898 13.761 1.00 70.38 188 HIS A CA 1
ATOM 1541 C C . HIS A 1 188 ? 1.729 -15.950 14.997 1.00 70.38 188 HIS A C 1
ATOM 1543 O O . HIS A 1 188 ? 2.031 -17.025 15.506 1.00 70.38 188 HIS A O 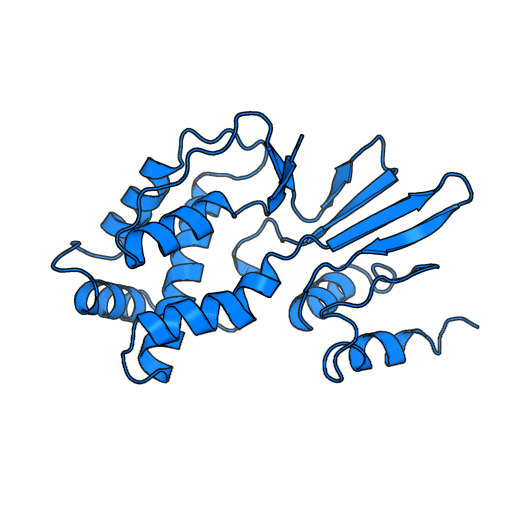1
ATOM 1549 N N . GLY A 1 189 ? 2.194 -14.796 15.494 1.00 58.44 189 GLY A N 1
ATOM 1550 C CA . GLY A 1 189 ? 3.016 -14.733 16.709 1.00 58.44 189 GLY A CA 1
ATOM 1551 C C . GLY A 1 189 ? 4.488 -15.112 16.517 1.00 58.44 189 GLY A C 1
ATOM 1552 O O . GLY A 1 189 ? 5.147 -15.508 17.478 1.00 58.44 189 GLY A O 1
ATOM 1553 N N . SER A 1 190 ? 5.030 -14.983 15.300 1.00 60.62 190 SER A N 1
ATOM 1554 C CA . SER A 1 190 ? 6.467 -15.172 15.052 1.00 60.62 190 SER A CA 1
ATOM 1555 C C . SER A 1 190 ? 7.358 -14.392 16.049 1.00 60.62 190 SER A C 1
ATOM 1557 O O . SER A 1 190 ? 7.009 -13.301 16.505 1.00 60.62 190 SER A O 1
ATOM 1559 N N . LYS A 1 191 ? 8.569 -14.900 16.350 1.00 54.12 191 LYS A N 1
ATO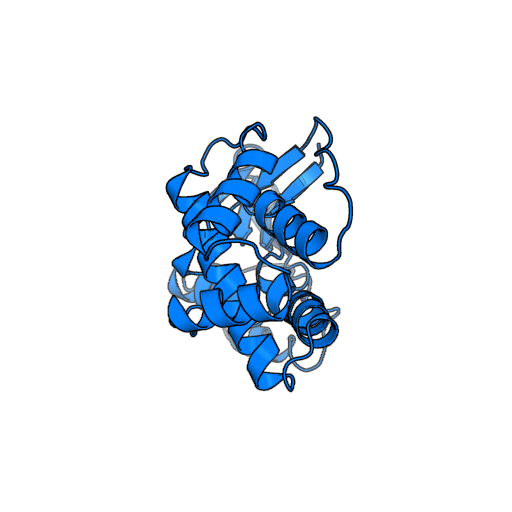M 1560 C CA . LYS A 1 191 ? 9.524 -14.281 17.308 1.00 54.12 191 LYS A CA 1
ATOM 1561 C C . LYS A 1 191 ? 9.804 -12.788 17.054 1.00 54.12 191 LYS A C 1
ATOM 1563 O O . LYS A 1 191 ? 10.212 -12.072 17.968 1.00 54.12 191 LYS A O 1
ATOM 1568 N N . LYS A 1 192 ? 9.638 -12.314 15.812 1.00 55.91 192 LYS A N 1
ATOM 1569 C CA . LYS A 1 192 ? 9.841 -10.906 15.443 1.00 55.91 192 LYS A CA 1
ATOM 1570 C C . LYS A 1 192 ? 8.639 -10.030 15.814 1.00 55.91 192 LYS A C 1
ATOM 1572 O O . LYS A 1 192 ? 8.878 -8.893 16.218 1.00 55.91 192 LYS A O 1
ATOM 1577 N N . SER A 1 193 ? 7.401 -10.523 15.710 1.00 51.34 193 SER A N 1
ATOM 1578 C CA . SER A 1 193 ? 6.183 -9.754 16.006 1.00 51.34 193 SER A CA 1
ATOM 1579 C C . SER A 1 193 ? 5.860 -9.674 17.500 1.00 51.34 193 SER A C 1
ATOM 1581 O O . SER A 1 193 ? 5.441 -8.618 17.967 1.00 51.34 193 SER A O 1
ATOM 1583 N N . SER A 1 194 ? 6.118 -10.736 18.267 1.00 51.81 194 SER A N 1
ATOM 1584 C CA . SER A 1 194 ? 5.785 -10.794 19.700 1.00 51.81 194 SER A CA 1
ATOM 1585 C C . SER A 1 194 ? 6.490 -9.726 20.547 1.00 51.81 194 SER A C 1
ATOM 1587 O O . SER A 1 194 ? 5.856 -9.121 21.406 1.00 51.81 194 SER A O 1
ATOM 1589 N N . ARG A 1 195 ? 7.759 -9.404 20.246 1.00 53.28 195 ARG A N 1
ATOM 1590 C CA . ARG A 1 195 ? 8.561 -8.426 21.013 1.00 53.28 195 ARG A CA 1
ATOM 1591 C C . ARG A 1 195 ? 7.992 -7.004 21.057 1.00 53.28 195 ARG A C 1
ATOM 1593 O O . ARG A 1 195 ? 8.361 -6.265 21.955 1.00 53.28 195 ARG A O 1
ATOM 1600 N N . ILE A 1 196 ? 7.157 -6.596 20.100 1.00 55.06 196 ILE A N 1
ATOM 1601 C CA . ILE A 1 196 ? 6.578 -5.237 20.093 1.00 55.06 196 ILE A CA 1
ATOM 1602 C C . ILE A 1 196 ? 5.485 -5.107 21.148 1.00 55.06 196 ILE A C 1
ATOM 1604 O O . ILE A 1 196 ? 5.365 -4.076 21.795 1.00 55.06 196 ILE A O 1
ATOM 1608 N N . PHE A 1 197 ? 4.710 -6.171 21.344 1.00 53.72 197 PHE A N 1
ATOM 1609 C CA . PHE A 1 197 ? 3.571 -6.159 22.255 1.00 53.72 197 PHE A CA 1
ATOM 1610 C C . PHE A 1 197 ? 3.956 -6.521 23.688 1.00 53.72 197 PHE A C 1
ATOM 1612 O O . PHE A 1 197 ? 3.260 -6.126 24.616 1.00 53.72 197 PHE A O 1
ATOM 1619 N N . THR A 1 198 ? 5.089 -7.205 23.886 1.00 48.62 198 THR A N 1
ATOM 1620 C CA . THR A 1 198 ? 5.622 -7.496 25.227 1.00 48.62 198 THR A CA 1
ATOM 1621 C C . THR A 1 198 ? 5.992 -6.226 26.004 1.00 48.62 198 THR A C 1
ATOM 1623 O O . THR A 1 198 ? 5.967 -6.259 27.225 1.00 48.62 198 THR A O 1
ATOM 1626 N N . VAL A 1 199 ? 6.286 -5.107 25.329 1.00 43.09 199 VAL A N 1
ATOM 1627 C CA . VAL A 1 199 ? 6.713 -3.857 25.990 1.00 43.09 199 VAL A CA 1
ATOM 1628 C C . VAL A 1 199 ? 5.536 -3.056 26.567 1.00 43.09 199 VAL A C 1
ATOM 1630 O O . VAL A 1 199 ? 5.720 -2.342 27.538 1.00 43.09 199 VAL A O 1
ATOM 1633 N N . ASN A 1 200 ? 4.315 -3.220 26.042 1.00 45.47 200 ASN A N 1
ATOM 1634 C CA . ASN A 1 200 ? 3.141 -2.455 26.498 1.00 45.47 200 ASN A CA 1
ATOM 1635 C C . ASN A 1 200 ? 2.203 -3.252 27.423 1.00 45.47 200 ASN A C 1
ATOM 1637 O O . ASN A 1 200 ? 1.227 -2.703 27.923 1.00 45.47 200 ASN A O 1
ATOM 1641 N N . ALA A 1 201 ? 2.463 -4.546 27.644 1.00 41.53 201 ALA A N 1
ATOM 1642 C CA . ALA A 1 201 ? 1.675 -5.367 28.566 1.00 41.53 201 ALA A CA 1
ATOM 1643 C C . ALA A 1 201 ? 2.051 -5.135 30.042 1.00 41.53 201 ALA A C 1
ATOM 1645 O O . ALA A 1 201 ? 1.264 -5.465 30.923 1.00 41.53 201 ALA A O 1
ATOM 1646 N N . THR A 1 202 ? 3.226 -4.559 30.318 1.00 32.78 202 THR A N 1
ATOM 1647 C CA . THR A 1 202 ? 3.684 -4.237 31.681 1.00 32.78 202 THR A CA 1
ATOM 1648 C C . THR A 1 202 ? 3.084 -2.951 32.255 1.00 32.78 202 THR A C 1
ATOM 1650 O O . THR A 1 202 ? 3.190 -2.751 33.457 1.00 32.78 202 THR A O 1
ATOM 1653 N N . ASP A 1 203 ? 2.387 -2.148 31.442 1.00 33.16 203 ASP A N 1
ATOM 1654 C CA . ASP A 1 203 ? 1.662 -0.941 31.885 1.00 33.16 203 ASP A CA 1
ATOM 1655 C C . ASP A 1 203 ? 0.137 -1.167 31.971 1.00 33.16 203 ASP A C 1
ATOM 1657 O O . ASP A 1 203 ? -0.656 -0.226 32.027 1.00 33.16 203 ASP A O 1
ATOM 1661 N N . ILE A 1 204 ? -0.292 -2.434 31.961 1.00 36.88 204 ILE A N 1
AT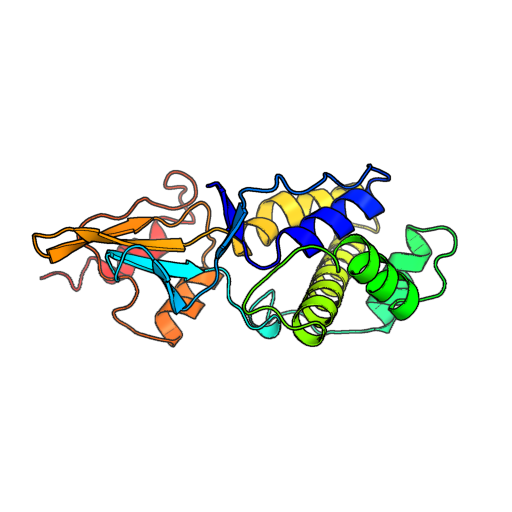OM 1662 C CA . ILE A 1 204 ? -1.678 -2.848 32.211 1.00 36.88 204 ILE A CA 1
ATOM 1663 C C . ILE A 1 204 ? -1.745 -3.431 33.629 1.00 36.88 204 ILE A C 1
ATOM 1665 O O . ILE A 1 204 ? -1.961 -4.629 33.816 1.00 36.88 204 ILE A O 1
ATOM 1669 N N . GLY A 1 205 ? -1.476 -2.573 34.614 1.00 29.97 205 GLY A N 1
ATOM 1670 C CA . GLY A 1 205 ? -1.729 -2.795 36.038 1.00 29.97 205 GLY A CA 1
ATOM 1671 C C . GLY A 1 205 ? -2.807 -1.843 36.524 1.00 29.97 205 GLY A C 1
ATOM 1672 O O . GLY A 1 205 ? -2.716 -0.649 36.161 1.00 29.97 205 GLY A O 1
#